Protein AF-A1ZV89-F1 (afdb_monomer_lite)

Secondary structure (DSSP, 8-state):
--HHHHHHHHHHHHHHHHHHHHHGGGG--PPPPEEEEEEEE--TT------SSGGG-SSTTTT-EEEE--GGG-HHHHHHHHTS-HHHHTSPP---S--SEEEEEEETTS-EEEEEESSEEEETTEEEEEEHHHHHHHHGGGS-GGG-TT-SPPPHHHHBTT--TTSEEEEE-HHHHHHHH-HHHHHTTS-HHHHHHHHSGGGSEEEEEEETTTTEEEEEE-TT--SGGGTTTT--HHHHHHHHHHHHHH--EEEEEETT--B-SEEEEEEE--

Sequence (274 aa):
MKHIDFTLRHFLALCSILSLLLLAPTLGYAIPKIKKIDIYVINKLNKFSVAPTEDKLTRPGLHTQYTLVNEKHFGPFQKIIEQVPDSIKAKKRFLYGITKLVAQVFYTDGTSVSLGTYITLRYNGHYTNIASQEFINALKPFISPTLNWHSEKLNQEYLHYGSRFDGFIVRFSEKAKQFINTKKLRQQYFSPQEYKQAFEPFNDEMLLGIDWRKRKVVSISFSSQDEPHIQQGEMPLALYKKYKKIILEQLTVKEVLNLYHIQSDIIYKAVFYK

Organism: NCBI:txid313606

Structure (mmCIF, N/CA/C/O backbone):
data_AF-A1ZV89-F1
#
_entry.id   AF-A1ZV89-F1
#
loop_
_atom_site.group_PDB
_atom_site.id
_atom_site.type_symbol
_atom_site.label_atom_id
_atom_site.label_alt_id
_atom_site.label_comp_id
_atom_site.label_asym_id
_atom_site.label_entity_id
_atom_site.label_seq_id
_atom_site.pdbx_PDB_ins_code
_atom_site.Cartn_x
_atom_site.Cartn_y
_atom_site.Cartn_z
_atom_site.occupancy
_atom_site.B_iso_or_equiv
_atom_site.auth_seq_id
_atom_site.auth_comp_id
_atom_site.auth_asym_id
_atom_site.auth_atom_id
_atom_site.pdbx_PDB_model_num
ATOM 1 N N . MET A 1 1 ? 24.286 -10.200 -79.618 1.00 53.47 1 MET A N 1
ATOM 2 C CA . MET A 1 1 ? 23.337 -10.732 -78.608 1.00 53.47 1 MET A CA 1
ATOM 3 C C . MET A 1 1 ? 23.906 -10.938 -77.192 1.00 53.47 1 MET A C 1
ATOM 5 O O . MET A 1 1 ? 23.111 -11.209 -76.311 1.00 53.47 1 MET A O 1
ATOM 9 N N . LYS A 1 2 ? 25.211 -10.761 -76.905 1.00 51.94 2 LYS A N 1
ATOM 10 C CA . LYS A 1 2 ? 25.771 -10.962 -75.542 1.00 51.94 2 LYS A CA 1
ATOM 11 C C . LYS A 1 2 ? 25.755 -9.730 -74.612 1.00 51.94 2 LYS A C 1
ATOM 13 O O . LYS A 1 2 ? 25.971 -9.881 -73.418 1.00 51.94 2 LYS A O 1
ATOM 18 N N . HIS A 1 3 ? 25.490 -8.525 -75.126 1.00 49.66 3 HIS A N 1
ATOM 19 C CA . HIS A 1 3 ? 25.548 -7.293 -74.320 1.00 49.66 3 HIS A CA 1
ATOM 20 C C . HIS A 1 3 ? 24.273 -6.973 -73.526 1.00 49.66 3 HIS A C 1
ATOM 22 O O . HIS A 1 3 ? 24.366 -6.299 -72.508 1.00 49.66 3 HIS A O 1
ATOM 28 N N . ILE A 1 4 ? 23.107 -7.475 -73.947 1.00 52.91 4 ILE A N 1
ATOM 29 C CA . ILE A 1 4 ? 21.818 -7.215 -73.273 1.00 52.91 4 ILE A CA 1
ATOM 30 C C . ILE A 1 4 ? 21.717 -8.005 -71.954 1.00 52.91 4 ILE A C 1
ATOM 32 O O . ILE A 1 4 ? 21.124 -7.546 -70.981 1.00 52.91 4 ILE A O 1
ATOM 36 N N . ASP A 1 5 ? 22.368 -9.167 -71.897 1.00 58.16 5 ASP A N 1
ATOM 37 C CA . ASP A 1 5 ? 22.362 -10.072 -70.743 1.00 58.16 5 ASP A CA 1
ATOM 38 C C . ASP A 1 5 ? 23.122 -9.483 -69.535 1.00 58.16 5 ASP A C 1
ATOM 40 O O . ASP A 1 5 ? 22.760 -9.696 -68.380 1.00 58.16 5 ASP A O 1
ATOM 44 N N . PHE A 1 6 ? 24.161 -8.678 -69.789 1.00 61.50 6 PHE A N 1
ATOM 45 C CA . PHE A 1 6 ? 24.973 -8.071 -68.732 1.00 61.50 6 PHE A CA 1
ATOM 46 C C . PHE A 1 6 ? 24.242 -6.915 -68.039 1.00 61.50 6 PHE A C 1
ATOM 48 O O . PHE A 1 6 ? 24.191 -6.867 -66.809 1.00 61.50 6 PHE A O 1
ATOM 55 N N . THR A 1 7 ? 23.630 -6.011 -68.806 1.00 68.31 7 THR A N 1
ATOM 56 C CA . THR A 1 7 ? 22.884 -4.860 -68.275 1.00 68.31 7 THR A CA 1
ATOM 57 C C . THR A 1 7 ? 21.631 -5.286 -67.522 1.00 68.31 7 THR A C 1
ATOM 59 O O . THR A 1 7 ? 21.352 -4.736 -66.458 1.00 68.31 7 THR A O 1
ATOM 62 N N . LEU A 1 8 ? 20.918 -6.310 -68.002 1.00 71.69 8 LEU A N 1
ATOM 63 C CA . LEU A 1 8 ? 19.728 -6.823 -67.323 1.00 71.69 8 LEU A CA 1
ATOM 64 C C . LEU A 1 8 ? 20.069 -7.466 -65.968 1.00 71.69 8 LEU A C 1
ATOM 66 O O . LEU A 1 8 ? 19.374 -7.229 -64.982 1.00 71.69 8 LEU A O 1
ATOM 70 N N . ARG A 1 9 ? 21.179 -8.213 -65.881 1.00 72.19 9 ARG A N 1
ATOM 71 C CA . ARG A 1 9 ? 21.654 -8.803 -64.616 1.00 72.19 9 ARG A CA 1
ATOM 72 C C . ARG A 1 9 ? 22.072 -7.746 -63.597 1.00 72.19 9 ARG A C 1
ATOM 74 O O . ARG A 1 9 ? 21.746 -7.885 -62.422 1.00 72.19 9 ARG A O 1
ATOM 81 N N . HIS A 1 10 ? 22.739 -6.679 -64.039 1.00 70.25 10 HIS A N 1
ATOM 82 C CA . HIS A 1 10 ? 23.119 -5.570 -63.156 1.00 70.25 10 HIS A CA 1
ATOM 83 C C . HIS A 1 10 ? 21.899 -4.794 -62.672 1.00 70.25 10 HIS A C 1
ATOM 85 O O . HIS A 1 10 ? 21.820 -4.466 -61.493 1.00 70.25 10 HIS A O 1
ATOM 91 N N . PHE A 1 11 ? 20.922 -4.564 -63.549 1.00 76.12 11 PHE A N 1
ATOM 92 C CA . PHE A 1 11 ? 19.675 -3.902 -63.187 1.00 76.12 11 PHE A CA 1
ATOM 93 C C . PHE A 1 11 ? 18.877 -4.716 -62.158 1.00 76.12 11 PHE A C 1
ATOM 95 O O . PHE A 1 11 ? 18.474 -4.181 -61.130 1.00 76.12 11 PHE A O 1
ATOM 102 N N . LEU A 1 12 ? 18.735 -6.030 -62.365 1.00 75.44 12 LEU A N 1
ATOM 103 C CA . LEU A 1 12 ? 18.055 -6.919 -61.417 1.00 75.44 12 LEU A CA 1
ATOM 104 C C . LEU A 1 12 ? 18.794 -7.028 -60.076 1.00 75.44 12 LEU A C 1
ATOM 106 O O . LEU A 1 12 ? 18.149 -7.024 -59.026 1.00 75.44 12 LEU A O 1
ATOM 110 N N . ALA A 1 13 ? 20.129 -7.073 -60.083 1.00 73.19 13 ALA A N 1
ATOM 111 C CA . ALA A 1 13 ? 20.930 -7.047 -58.859 1.00 73.19 13 ALA A CA 1
ATOM 112 C C . ALA A 1 13 ? 20.748 -5.724 -58.095 1.00 73.19 13 ALA A C 1
ATOM 114 O O . ALA A 1 13 ? 20.544 -5.743 -56.881 1.00 73.19 13 ALA A O 1
ATOM 115 N N . LEU A 1 14 ? 20.734 -4.587 -58.801 1.00 75.06 14 LEU A N 1
ATOM 116 C CA . LEU A 1 14 ? 20.499 -3.274 -58.198 1.00 75.06 14 LEU A CA 1
ATOM 117 C C . LEU A 1 14 ? 19.092 -3.184 -57.598 1.00 75.06 14 LEU A C 1
ATOM 119 O O . LEU A 1 14 ? 18.947 -2.762 -56.456 1.00 75.06 14 LEU A O 1
ATOM 123 N N . CYS A 1 15 ? 18.066 -3.647 -58.320 1.00 75.44 15 CYS A N 1
ATOM 124 C CA . CYS A 1 15 ? 16.692 -3.712 -57.820 1.00 75.44 15 CYS A CA 1
ATOM 125 C C . CYS A 1 15 ? 16.565 -4.631 -56.599 1.00 75.44 15 CYS A C 1
ATOM 127 O O . CYS A 1 15 ? 15.834 -4.301 -55.670 1.00 75.44 15 CYS A O 1
ATOM 129 N N . SER A 1 16 ? 17.298 -5.745 -56.557 1.00 69.69 16 SER A N 1
ATOM 130 C CA . SER A 1 16 ? 17.302 -6.676 -55.419 1.00 69.69 16 SER A CA 1
ATOM 131 C C . SER A 1 16 ? 17.943 -6.048 -54.178 1.00 69.69 16 SER A C 1
ATOM 133 O O . SER A 1 16 ? 17.392 -6.143 -53.084 1.00 69.69 16 SER A O 1
ATOM 135 N N . ILE A 1 17 ? 19.065 -5.342 -54.354 1.00 75.75 17 ILE A N 1
ATOM 136 C CA . ILE A 1 17 ? 19.748 -4.603 -53.283 1.00 75.75 17 ILE A CA 1
ATOM 137 C C . ILE A 1 17 ? 18.867 -3.452 -52.783 1.00 75.75 17 ILE A C 1
ATOM 139 O O . ILE A 1 17 ? 18.724 -3.277 -51.574 1.00 75.75 17 ILE A O 1
ATOM 143 N N . LEU A 1 18 ? 18.215 -2.714 -53.689 1.00 70.00 18 LEU A N 1
ATOM 144 C CA . LEU A 1 18 ? 17.284 -1.642 -53.328 1.00 70.00 18 LEU A CA 1
ATOM 145 C C . LEU A 1 18 ? 16.063 -2.191 -52.577 1.00 70.00 18 LEU A C 1
ATOM 147 O O . LEU A 1 18 ? 15.638 -1.600 -51.593 1.00 70.00 18 LEU A O 1
ATOM 151 N N . SER A 1 19 ? 15.535 -3.345 -52.993 1.00 68.50 19 SER A N 1
ATOM 152 C CA . SER A 1 19 ? 14.409 -4.013 -52.325 1.00 68.50 19 SER A CA 1
ATOM 153 C C . SER A 1 19 ? 14.787 -4.488 -50.920 1.00 68.50 19 SER A C 1
ATOM 155 O O . SER A 1 19 ? 14.010 -4.308 -49.987 1.00 68.50 19 SER A O 1
ATOM 157 N N . LEU A 1 20 ? 15.998 -5.027 -50.735 1.00 62.69 20 LEU A N 1
ATOM 158 C CA . LEU A 1 20 ? 16.529 -5.383 -49.414 1.00 62.69 20 LEU A CA 1
ATOM 159 C C . LEU A 1 20 ? 16.741 -4.151 -48.521 1.00 62.69 20 LEU A C 1
ATOM 161 O O . LEU A 1 20 ? 16.395 -4.188 -47.342 1.00 62.69 20 LEU A O 1
ATOM 165 N N . LEU A 1 21 ? 17.261 -3.052 -49.075 1.00 60.56 21 LEU A N 1
ATOM 166 C CA . LEU A 1 21 ? 17.440 -1.783 -48.360 1.00 60.56 21 LEU A CA 1
ATOM 167 C C . LEU A 1 21 ? 16.107 -1.109 -48.008 1.00 60.56 21 LEU A C 1
ATOM 169 O O . LEU A 1 21 ? 16.023 -0.453 -46.975 1.00 60.56 21 LEU A O 1
ATOM 173 N N . LEU A 1 22 ? 15.064 -1.295 -48.821 1.00 62.03 22 LEU A N 1
ATOM 174 C CA . LEU A 1 22 ? 13.707 -0.797 -48.564 1.00 62.03 22 LEU A CA 1
ATOM 175 C C . LEU A 1 22 ? 12.916 -1.694 -47.594 1.00 62.03 22 LEU A C 1
ATOM 177 O O . LEU A 1 22 ? 12.030 -1.199 -46.900 1.00 62.03 22 LEU A O 1
ATOM 181 N N . LEU A 1 23 ? 13.262 -2.981 -47.481 1.00 54.06 23 LEU A N 1
ATOM 182 C CA . LEU A 1 23 ? 12.730 -3.897 -46.461 1.00 54.06 23 LEU A CA 1
ATOM 183 C C . LEU A 1 23 ? 13.436 -3.747 -45.101 1.00 54.06 23 LEU A C 1
ATOM 185 O O . LEU A 1 23 ? 12.806 -3.948 -44.062 1.00 54.06 23 LEU A O 1
ATOM 189 N N . ALA A 1 24 ? 14.707 -3.337 -45.080 1.00 52.47 24 ALA A N 1
ATOM 190 C CA . ALA A 1 24 ? 15.476 -3.107 -43.855 1.00 52.47 24 ALA A CA 1
ATOM 191 C C . ALA A 1 24 ? 14.812 -2.147 -42.834 1.00 52.47 24 ALA A C 1
ATOM 193 O O . ALA A 1 24 ? 14.811 -2.486 -41.650 1.00 52.47 24 ALA A O 1
ATOM 194 N N . PRO A 1 25 ? 14.180 -1.013 -43.213 1.00 49.88 25 PRO A N 1
ATOM 195 C CA . PRO A 1 25 ? 13.485 -0.149 -42.254 1.00 49.88 25 PRO A CA 1
ATOM 196 C C . PRO A 1 25 ? 12.168 -0.735 -41.715 1.00 49.88 25 PRO A C 1
ATOM 198 O O . PRO A 1 25 ? 11.673 -0.252 -40.700 1.00 49.88 25 PRO A O 1
ATOM 201 N N . THR A 1 26 ? 11.607 -1.790 -42.327 1.00 46.62 26 THR A N 1
ATOM 202 C CA . THR A 1 26 ? 10.429 -2.499 -41.773 1.00 46.62 26 THR A CA 1
ATOM 203 C C . THR A 1 26 ? 10.793 -3.558 -40.731 1.00 46.62 26 THR A C 1
ATOM 205 O O . THR A 1 26 ? 9.950 -3.936 -39.923 1.00 46.62 26 THR A O 1
ATOM 208 N N . LEU A 1 27 ? 12.071 -3.950 -40.664 1.00 43.06 27 LEU A N 1
ATOM 209 C CA . LEU A 1 27 ? 12.675 -4.638 -39.518 1.00 43.06 27 LEU A CA 1
ATOM 210 C C . LEU A 1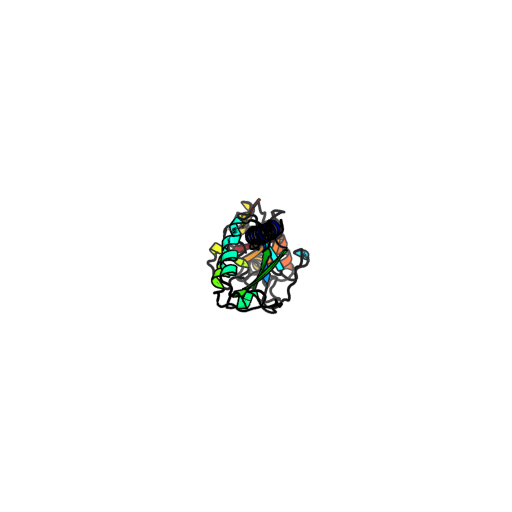 27 ? 13.209 -3.630 -38.490 1.00 43.06 27 LEU A C 1
ATOM 212 O O . LEU A 1 27 ? 14.166 -3.909 -37.765 1.00 43.06 27 LEU A O 1
ATOM 216 N N . GLY A 1 28 ? 12.599 -2.442 -38.416 1.00 41.38 28 GLY A N 1
ATOM 217 C CA . GLY A 1 28 ? 12.748 -1.581 -37.258 1.00 41.38 28 GLY A CA 1
ATOM 218 C C . GLY A 1 28 ? 12.365 -2.403 -36.037 1.00 41.38 28 GLY A C 1
ATOM 219 O O . GLY A 1 28 ? 11.201 -2.766 -35.883 1.00 41.38 28 GLY A O 1
ATOM 220 N N . TYR A 1 29 ? 13.355 -2.749 -35.213 1.00 48.28 29 TYR A N 1
ATOM 221 C CA . TYR A 1 29 ? 13.143 -3.341 -33.901 1.00 48.28 29 TYR A CA 1
ATOM 222 C C . TYR A 1 29 ? 12.181 -2.420 -33.155 1.00 48.28 29 TYR A C 1
ATOM 224 O O . TYR A 1 29 ? 12.580 -1.375 -32.640 1.00 48.28 29 TYR A O 1
ATOM 232 N N . ALA A 1 30 ? 10.891 -2.756 -33.188 1.00 58.25 30 ALA A N 1
ATOM 233 C CA . ALA A 1 30 ? 9.872 -1.973 -32.527 1.00 58.25 30 ALA A CA 1
ATOM 234 C C . ALA A 1 30 ? 10.264 -1.926 -31.055 1.00 58.25 30 ALA A C 1
ATOM 236 O O . ALA A 1 30 ? 10.389 -2.975 -30.422 1.00 58.25 30 ALA A O 1
ATOM 237 N N . ILE A 1 31 ? 10.513 -0.719 -30.538 1.00 68.81 31 ILE A N 1
ATOM 238 C CA . ILE A 1 31 ? 10.876 -0.543 -29.135 1.00 68.81 31 ILE A CA 1
ATOM 239 C C . ILE A 1 31 ? 9.743 -1.173 -28.323 1.00 68.81 31 ILE A C 1
ATOM 241 O O . ILE A 1 31 ? 8.592 -0.726 -28.443 1.00 68.81 31 ILE A O 1
ATOM 245 N N . PRO A 1 32 ? 10.025 -2.240 -27.560 1.00 80.81 32 PRO A N 1
ATOM 246 C CA . PRO A 1 32 ? 8.975 -3.003 -26.926 1.00 80.81 32 PRO A CA 1
ATOM 247 C C . PRO A 1 32 ? 8.266 -2.099 -25.915 1.00 80.81 32 PRO A C 1
ATOM 249 O O . PRO A 1 32 ? 8.883 -1.493 -25.039 1.00 80.81 32 PRO A O 1
ATOM 252 N N . LYS A 1 33 ? 6.946 -1.953 -26.073 1.00 90.44 33 LYS A N 1
ATOM 253 C CA . LYS A 1 33 ? 6.124 -1.107 -25.196 1.00 90.44 33 LYS A CA 1
ATOM 254 C C . LYS A 1 33 ? 5.920 -1.785 -23.848 1.00 90.44 33 LYS A C 1
ATOM 256 O O . LYS A 1 33 ? 5.816 -3.014 -23.792 1.00 90.44 33 LYS A O 1
ATOM 261 N N . ILE A 1 34 ? 5.817 -0.994 -22.779 1.00 93.19 34 ILE A N 1
ATOM 262 C CA . ILE A 1 34 ? 5.447 -1.495 -21.451 1.00 93.19 34 ILE A CA 1
ATOM 263 C C . ILE A 1 34 ? 4.027 -2.072 -21.518 1.00 93.19 34 ILE A C 1
ATOM 265 O O . ILE A 1 34 ? 3.106 -1.412 -21.986 1.00 93.19 34 ILE A O 1
ATOM 269 N N . LYS A 1 35 ? 3.869 -3.305 -21.037 1.00 91.88 35 LYS A N 1
ATOM 270 C CA . LYS A 1 35 ? 2.598 -4.034 -20.941 1.00 91.88 35 LYS A CA 1
ATOM 271 C C . LYS A 1 35 ? 1.988 -3.934 -19.545 1.00 91.88 35 LYS A C 1
ATOM 273 O O . LYS A 1 35 ? 0.779 -3.779 -19.410 1.00 91.88 35 LYS A O 1
ATOM 278 N N . LYS A 1 36 ? 2.810 -4.087 -18.505 1.00 91.12 36 LYS A N 1
ATOM 279 C CA . LYS A 1 36 ? 2.384 -3.991 -17.103 1.00 91.12 36 LYS A CA 1
ATOM 280 C C . LYS A 1 36 ? 3.557 -3.686 -16.180 1.00 91.12 36 LYS A C 1
ATOM 282 O O . LYS A 1 36 ? 4.712 -3.917 -16.542 1.00 91.12 36 LYS A O 1
ATOM 287 N N . ILE A 1 37 ? 3.248 -3.223 -14.975 1.00 89.31 37 ILE A N 1
ATOM 288 C CA . ILE A 1 37 ? 4.232 -2.965 -13.922 1.00 89.31 37 ILE A CA 1
ATOM 289 C C . ILE A 1 37 ? 3.748 -3.626 -12.639 1.00 89.31 37 ILE A C 1
ATOM 291 O O . ILE A 1 37 ? 2.710 -3.237 -12.111 1.00 89.31 37 ILE A O 1
ATOM 295 N N . ASP A 1 38 ? 4.504 -4.598 -12.137 1.00 85.94 38 ASP A N 1
ATOM 296 C CA . ASP A 1 38 ? 4.250 -5.211 -10.835 1.00 85.94 38 ASP A CA 1
ATOM 297 C C . ASP A 1 38 ? 5.119 -4.505 -9.790 1.00 85.94 38 ASP A C 1
ATOM 299 O O . ASP A 1 38 ? 6.337 -4.426 -9.943 1.00 85.94 38 ASP A O 1
ATOM 303 N N . ILE A 1 39 ? 4.514 -3.993 -8.725 1.00 84.69 39 ILE A N 1
ATOM 304 C CA . ILE A 1 39 ? 5.195 -3.264 -7.658 1.00 84.69 39 ILE A CA 1
ATOM 305 C C . ILE A 1 39 ? 5.156 -4.097 -6.382 1.00 84.69 39 ILE A C 1
ATOM 307 O O . ILE A 1 39 ? 4.081 -4.456 -5.905 1.00 84.69 39 ILE A O 1
ATOM 311 N N . TYR A 1 40 ? 6.331 -4.340 -5.811 1.00 76.75 40 TYR A N 1
ATOM 312 C CA . TYR A 1 40 ? 6.545 -5.141 -4.614 1.00 76.75 40 TYR A CA 1
ATOM 313 C C . TYR A 1 40 ? 7.102 -4.264 -3.490 1.00 76.75 40 TYR A C 1
ATOM 315 O O . TYR A 1 40 ? 8.203 -3.714 -3.604 1.00 76.75 40 TYR A O 1
ATOM 323 N N . VAL A 1 41 ? 6.362 -4.167 -2.385 1.00 67.12 41 VAL A N 1
ATOM 324 C CA . VAL A 1 41 ? 6.825 -3.528 -1.142 1.00 67.12 41 VAL A CA 1
ATOM 325 C C . VAL A 1 41 ? 7.488 -4.598 -0.264 1.00 67.12 41 VAL A C 1
ATOM 327 O O . VAL A 1 41 ? 6.863 -5.610 0.058 1.00 67.12 41 VAL A O 1
ATOM 330 N N . ILE A 1 42 ? 8.771 -4.421 0.080 1.00 60.78 42 ILE A N 1
ATOM 331 C CA . ILE A 1 42 ? 9.599 -5.441 0.750 1.00 60.78 42 ILE A CA 1
ATOM 332 C C . ILE A 1 42 ? 10.206 -4.854 2.033 1.00 60.78 42 ILE A C 1
ATOM 334 O O . ILE A 1 42 ? 10.898 -3.838 1.992 1.00 60.78 42 ILE A O 1
ATOM 338 N N . ASN A 1 43 ? 10.013 -5.509 3.185 1.00 51.81 43 ASN A N 1
ATOM 339 C CA . ASN A 1 43 ? 10.735 -5.139 4.408 1.00 51.81 43 ASN A CA 1
ATOM 340 C C . ASN A 1 43 ? 12.156 -5.745 4.414 1.00 51.81 43 ASN A C 1
ATOM 342 O O . ASN A 1 43 ? 12.364 -6.873 3.963 1.00 51.81 43 ASN A O 1
ATOM 346 N N . LYS A 1 44 ? 13.109 -4.975 4.955 1.00 43.28 44 LYS A N 1
ATOM 347 C CA . LYS A 1 44 ? 14.583 -4.988 4.858 1.00 43.28 44 LYS A CA 1
ATOM 348 C C . LYS A 1 44 ? 15.345 -6.322 5.008 1.00 43.28 44 LYS A C 1
ATOM 350 O O . LYS A 1 44 ? 16.566 -6.277 4.902 1.00 43.28 44 LYS A O 1
ATOM 355 N N . LEU A 1 45 ? 14.712 -7.474 5.235 1.00 36.56 45 LEU A N 1
ATOM 356 C CA . LEU A 1 45 ? 15.418 -8.734 5.534 1.00 36.56 45 LEU A CA 1
ATOM 357 C C . LEU A 1 45 ? 14.913 -9.995 4.811 1.00 36.56 45 LEU A C 1
ATOM 359 O O . LEU A 1 45 ? 15.472 -11.065 5.038 1.00 36.56 45 LEU A O 1
ATOM 363 N N . ASN A 1 46 ? 13.924 -9.916 3.915 1.00 34.97 46 ASN A N 1
ATOM 364 C CA . ASN A 1 46 ? 13.368 -11.121 3.286 1.00 34.97 46 ASN A CA 1
ATOM 365 C C . ASN A 1 46 ? 13.720 -11.251 1.798 1.00 34.97 46 ASN A C 1
ATOM 367 O O . ASN A 1 46 ? 13.496 -10.343 0.998 1.00 34.97 46 ASN A O 1
ATOM 371 N N . LYS A 1 47 ? 14.224 -12.438 1.429 1.00 33.53 47 LYS A N 1
ATOM 372 C CA . LYS A 1 47 ? 14.273 -12.923 0.042 1.00 33.53 47 LYS A CA 1
ATOM 373 C C . LYS A 1 47 ? 12.862 -12.857 -0.554 1.00 33.53 47 LYS A C 1
ATOM 375 O O . LYS A 1 47 ? 11.895 -13.123 0.158 1.00 33.53 47 LYS A O 1
ATOM 380 N N . PHE A 1 48 ? 12.766 -12.505 -1.839 1.00 32.28 48 PHE A N 1
ATOM 381 C CA . PHE A 1 48 ? 11.518 -12.450 -2.608 1.00 32.28 48 PHE A CA 1
ATOM 382 C C . PHE A 1 48 ? 10.616 -13.644 -2.276 1.00 32.28 48 PHE A C 1
ATOM 384 O O . PHE A 1 48 ? 10.896 -14.773 -2.669 1.00 32.28 48 PHE A O 1
ATOM 391 N N . SER A 1 49 ? 9.537 -13.383 -1.551 1.00 31.84 49 SER A N 1
ATOM 392 C CA . SER A 1 49 ? 8.402 -14.289 -1.461 1.00 31.84 49 SER A CA 1
ATOM 393 C C . SER A 1 49 ? 7.233 -13.567 -2.122 1.00 31.84 49 SER A C 1
ATOM 395 O O . SER A 1 49 ? 7.091 -12.351 -2.024 1.00 31.84 49 SER A O 1
ATOM 397 N N . VAL A 1 50 ? 6.472 -14.294 -2.922 1.00 37.72 50 VAL A N 1
ATOM 398 C CA . VAL A 1 50 ? 5.253 -13.813 -3.566 1.00 37.72 50 VAL A CA 1
ATOM 399 C C . VAL A 1 50 ? 4.190 -14.745 -3.026 1.00 37.72 50 VAL A C 1
ATOM 401 O O . VAL A 1 50 ? 3.886 -15.767 -3.632 1.00 37.72 50 VAL A O 1
ATOM 404 N N . ALA A 1 51 ? 3.740 -14.495 -1.798 1.00 35.19 51 ALA A N 1
ATOM 405 C CA . ALA A 1 51 ? 2.631 -15.258 -1.254 1.00 35.19 51 ALA A CA 1
ATOM 406 C C . ALA A 1 51 ? 1.342 -14.718 -1.902 1.00 35.19 51 ALA A C 1
ATOM 408 O O . ALA A 1 51 ? 1.051 -13.533 -1.751 1.00 35.19 51 ALA A O 1
ATOM 409 N N . PRO A 1 52 ? 0.581 -15.548 -2.637 1.00 36.12 52 PRO A N 1
ATOM 410 C CA . PRO A 1 52 ? -0.574 -15.097 -3.414 1.00 36.12 52 PRO A CA 1
ATOM 411 C C . PRO A 1 52 ? -1.817 -14.768 -2.569 1.00 36.12 52 PRO A C 1
ATOM 413 O O . PRO A 1 52 ? -2.810 -14.316 -3.127 1.00 36.12 52 PRO A O 1
ATOM 416 N N . THR A 1 53 ? -1.806 -14.998 -1.249 1.00 35.31 53 THR A N 1
ATOM 417 C CA . THR A 1 53 ? -2.947 -14.725 -0.357 1.00 35.31 53 THR A CA 1
ATOM 418 C C . THR A 1 53 ? -2.504 -14.292 1.051 1.00 35.31 53 THR A C 1
ATOM 420 O O . THR A 1 53 ? -1.518 -14.796 1.592 1.00 35.31 53 THR A O 1
ATOM 423 N N . GLU A 1 54 ? -3.236 -13.337 1.649 1.00 39.72 54 GLU A N 1
ATOM 424 C CA . GLU A 1 54 ? -2.888 -12.665 2.921 1.00 39.72 54 GLU A CA 1
ATOM 425 C C . GLU A 1 54 ? -2.906 -13.604 4.146 1.00 39.72 54 GLU A C 1
ATOM 427 O O . GLU A 1 54 ? -2.172 -13.394 5.107 1.00 39.72 54 GLU A O 1
ATOM 432 N N . ASP A 1 55 ? -3.690 -14.683 4.096 1.00 38.22 55 ASP A N 1
ATOM 433 C CA . ASP A 1 55 ? -3.786 -15.722 5.134 1.00 38.22 55 ASP A CA 1
ATOM 434 C C . ASP A 1 55 ? -2.500 -16.549 5.305 1.00 38.22 55 ASP A C 1
ATOM 436 O O . ASP A 1 55 ? -2.330 -17.240 6.310 1.00 38.22 55 ASP A O 1
ATOM 440 N N . LYS A 1 56 ? -1.581 -16.454 4.339 1.00 34.81 56 LYS A N 1
ATOM 441 C CA . LYS A 1 56 ? -0.272 -17.117 4.345 1.00 34.81 56 LYS A CA 1
ATOM 442 C C . LYS A 1 56 ? 0.883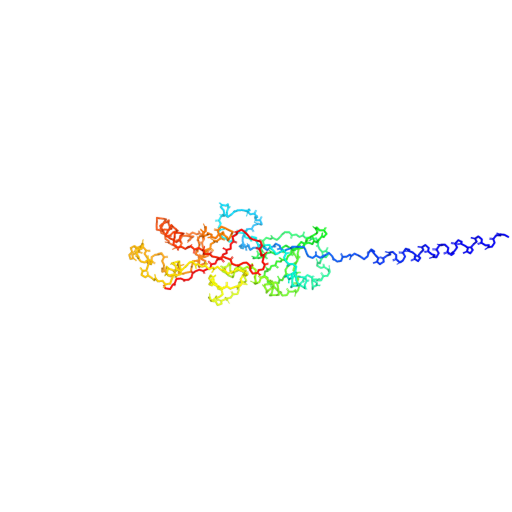 -16.156 4.627 1.00 34.81 56 LYS A C 1
ATOM 444 O O . LYS A 1 56 ? 2.044 -16.565 4.565 1.00 34.81 56 LYS A O 1
ATOM 449 N N . LEU A 1 57 ? 0.596 -14.887 4.925 1.00 42.94 57 LEU A N 1
ATOM 450 C CA . LEU A 1 57 ? 1.622 -13.904 5.257 1.00 42.94 57 LEU A CA 1
ATOM 451 C C . LEU A 1 57 ? 2.030 -14.007 6.725 1.00 42.94 57 LEU A C 1
ATOM 453 O O . LEU A 1 57 ? 1.200 -14.006 7.628 1.00 42.94 57 LEU A O 1
ATOM 457 N N . THR A 1 58 ? 3.341 -14.018 6.971 1.00 43.62 58 THR A N 1
ATOM 458 C CA . THR A 1 58 ? 3.903 -13.947 8.326 1.00 43.62 58 THR A CA 1
ATOM 459 C C . THR A 1 58 ? 3.734 -12.565 8.968 1.00 43.62 58 THR A C 1
ATOM 461 O O . THR A 1 58 ? 3.798 -12.483 10.192 1.00 43.62 58 THR A O 1
ATOM 464 N N . ARG A 1 59 ? 3.510 -11.492 8.181 1.00 45.25 59 ARG A N 1
ATOM 465 C CA . ARG A 1 59 ? 3.095 -10.145 8.640 1.00 45.25 59 ARG A CA 1
ATOM 466 C C . ARG A 1 59 ? 2.302 -9.384 7.558 1.00 45.25 59 ARG A C 1
ATOM 468 O O . ARG A 1 59 ? 2.628 -9.541 6.380 1.00 45.25 59 ARG A O 1
ATOM 475 N N . PRO A 1 60 ? 1.345 -8.511 7.930 1.00 45.84 60 PRO A N 1
ATOM 476 C CA . PRO A 1 60 ? 0.686 -7.583 7.001 1.00 45.84 60 PRO A CA 1
ATOM 477 C C . PRO A 1 60 ? 1.691 -6.682 6.262 1.00 45.84 60 PRO A C 1
ATOM 479 O O . PRO A 1 60 ? 2.710 -6.292 6.830 1.00 45.84 60 PRO A O 1
ATOM 482 N N . GLY A 1 61 ? 1.433 -6.364 4.990 1.00 46.19 61 GLY A N 1
ATOM 483 C CA . GLY A 1 61 ? 2.296 -5.504 4.164 1.00 46.19 61 GLY A CA 1
ATOM 484 C C . GLY A 1 61 ? 3.573 -6.166 3.618 1.00 46.19 61 GLY A C 1
ATOM 485 O O . GLY A 1 61 ? 4.218 -5.600 2.736 1.00 46.19 61 GLY A O 1
ATOM 486 N N . LEU A 1 62 ? 3.937 -7.374 4.073 1.00 50.34 62 LEU A N 1
ATOM 487 C CA . LEU A 1 62 ? 4.953 -8.193 3.406 1.00 50.34 62 LEU A CA 1
ATOM 488 C C . LEU A 1 62 ? 4.352 -8.795 2.129 1.00 50.34 62 LEU A C 1
ATOM 490 O O . LEU A 1 62 ? 3.283 -9.389 2.178 1.00 50.34 62 LEU A O 1
ATOM 494 N N . HIS A 1 63 ? 5.044 -8.675 0.993 1.00 54.50 63 HIS A N 1
ATOM 495 C CA . HIS A 1 63 ? 4.661 -9.327 -0.274 1.00 54.50 63 HIS A CA 1
ATOM 496 C C . HIS A 1 63 ? 3.361 -8.810 -0.910 1.00 54.50 63 HIS A C 1
ATOM 498 O O . HIS A 1 63 ? 2.743 -9.505 -1.711 1.00 54.50 63 HIS A O 1
ATOM 504 N N . THR A 1 64 ? 2.957 -7.575 -0.597 1.00 62.66 64 THR A N 1
ATOM 505 C CA . THR A 1 64 ? 1.846 -6.931 -1.308 1.00 62.66 64 THR A CA 1
ATOM 506 C C . THR A 1 64 ? 2.284 -6.553 -2.716 1.00 62.66 64 THR A C 1
ATOM 508 O O . THR A 1 64 ? 3.269 -5.829 -2.891 1.00 62.66 64 THR A O 1
ATOM 511 N N . GLN A 1 65 ? 1.538 -7.043 -3.705 1.00 75.88 65 GLN A N 1
ATOM 512 C CA . GLN A 1 65 ? 1.743 -6.729 -5.109 1.00 75.88 65 GLN A CA 1
ATOM 513 C C . GLN A 1 65 ? 0.669 -5.752 -5.589 1.00 75.88 65 GLN A C 1
ATOM 515 O O . GLN A 1 65 ? -0.523 -6.050 -5.536 1.00 75.88 65 GLN A O 1
ATOM 520 N N . TYR A 1 66 ? 1.109 -4.616 -6.122 1.00 82.50 66 TYR A N 1
AT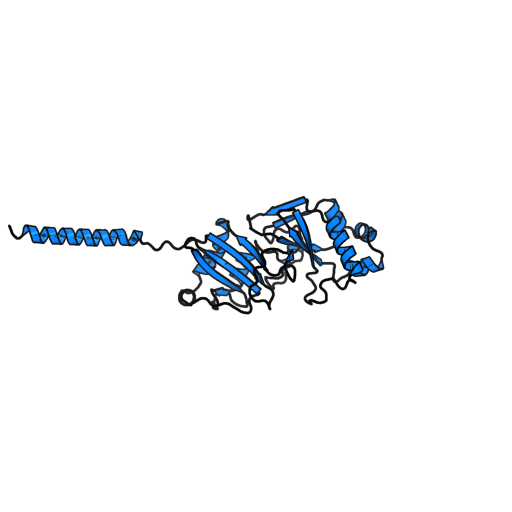OM 521 C CA . TYR A 1 66 ? 0.255 -3.684 -6.855 1.00 82.50 66 TYR A CA 1
ATOM 522 C C . TYR A 1 66 ? 0.608 -3.782 -8.332 1.00 82.50 66 TYR A C 1
ATOM 524 O O . TYR A 1 66 ? 1.757 -3.554 -8.703 1.00 82.50 66 TYR A O 1
ATOM 532 N N . THR A 1 67 ? -0.357 -4.133 -9.180 1.00 86.88 67 THR A N 1
ATOM 533 C CA . THR A 1 67 ? -0.115 -4.261 -10.621 1.00 86.88 67 THR A CA 1
ATOM 534 C C . THR A 1 67 ? -0.797 -3.137 -11.386 1.00 86.88 67 THR A C 1
ATOM 536 O O . THR A 1 67 ? -2.018 -2.965 -11.327 1.00 86.88 67 THR A O 1
ATOM 539 N N . LEU A 1 68 ? 0.008 -2.377 -12.125 1.00 90.50 68 LEU A N 1
ATOM 540 C CA . LEU A 1 68 ? -0.444 -1.351 -13.054 1.00 90.50 68 LEU A CA 1
ATOM 541 C C . LEU A 1 68 ? -0.592 -1.969 -14.442 1.00 90.50 68 LEU A C 1
ATOM 543 O O . LEU A 1 68 ? 0.372 -2.489 -15.004 1.00 90.50 68 LEU A O 1
ATOM 547 N N . VAL A 1 69 ? -1.796 -1.873 -14.999 1.00 88.62 69 VAL A N 1
ATOM 548 C CA . VAL A 1 69 ? -2.128 -2.376 -16.345 1.00 88.62 69 VAL A CA 1
ATOM 549 C C . VAL A 1 69 ? -2.618 -1.276 -17.288 1.00 88.62 69 VAL A C 1
ATOM 551 O O . VAL A 1 69 ? -2.803 -1.517 -18.474 1.00 88.62 69 VAL A O 1
ATOM 554 N N . ASN A 1 70 ? -2.841 -0.065 -16.774 1.00 87.81 70 ASN A N 1
ATOM 555 C CA . ASN A 1 70 ? -3.333 1.062 -17.555 1.00 87.81 70 ASN A CA 1
ATOM 556 C C . ASN A 1 70 ? -2.162 1.879 -18.117 1.00 87.81 70 ASN A C 1
ATOM 558 O O . ASN A 1 70 ? -1.440 2.545 -17.370 1.00 87.81 70 ASN A O 1
ATOM 562 N N . GLU A 1 71 ? -2.027 1.868 -19.443 1.00 88.69 71 GLU A N 1
ATOM 563 C CA . GLU A 1 71 ? -0.927 2.501 -20.178 1.00 88.69 71 GLU A CA 1
ATOM 564 C C . GLU A 1 71 ? -0.762 3.998 -19.891 1.00 88.69 71 GLU A C 1
ATOM 566 O O . GLU A 1 71 ? 0.356 4.516 -19.927 1.00 88.69 71 GLU A O 1
ATOM 571 N N . LYS A 1 72 ? -1.844 4.693 -19.507 1.00 90.00 72 LYS A N 1
ATOM 572 C CA . LYS A 1 72 ? -1.808 6.120 -19.134 1.00 90.00 72 LYS A CA 1
ATOM 573 C C . LYS A 1 72 ? -0.861 6.417 -17.966 1.00 90.00 72 LYS A C 1
ATOM 575 O O . LYS A 1 72 ? -0.468 7.566 -17.779 1.00 90.00 72 LYS A O 1
ATOM 580 N N . HIS A 1 73 ? -0.488 5.404 -17.185 1.00 90.19 73 HIS A N 1
ATOM 581 C CA . HIS A 1 73 ? 0.377 5.538 -16.014 1.00 90.19 73 HIS A CA 1
ATOM 582 C C . HIS A 1 73 ? 1.812 5.042 -16.241 1.00 90.19 73 HIS A C 1
ATOM 584 O O . HIS A 1 73 ? 2.635 5.135 -15.334 1.00 90.19 73 HIS A O 1
ATOM 590 N N . PHE A 1 74 ? 2.150 4.548 -17.438 1.00 93.69 74 PHE A N 1
ATOM 591 C CA . PHE A 1 74 ? 3.486 4.004 -17.716 1.00 93.69 74 PHE A CA 1
ATOM 592 C C . PHE A 1 74 ? 4.529 5.079 -18.042 1.00 93.69 74 PHE A C 1
ATOM 594 O O . PHE A 1 74 ? 5.722 4.837 -17.870 1.00 93.69 74 PHE A O 1
ATOM 601 N N . GLY A 1 75 ? 4.100 6.276 -18.456 1.00 93.44 75 GLY A N 1
ATOM 602 C CA . GLY A 1 75 ? 4.982 7.365 -18.893 1.00 93.44 75 GLY A CA 1
ATOM 603 C C . GLY A 1 75 ? 6.136 7.700 -17.932 1.00 93.44 75 GLY A C 1
ATOM 604 O O . GLY A 1 75 ? 7.277 7.767 -18.386 1.00 93.44 75 GLY A O 1
ATOM 605 N N . PRO A 1 76 ? 5.902 7.872 -16.616 1.00 93.56 76 PRO A N 1
ATOM 606 C CA . PRO A 1 76 ? 6.983 8.119 -15.659 1.00 93.56 76 PRO A CA 1
ATOM 607 C C . PRO A 1 76 ? 8.030 6.996 -15.617 1.00 93.56 76 PRO A C 1
ATOM 609 O O . PRO A 1 76 ? 9.226 7.271 -15.616 1.00 93.56 76 PRO A O 1
ATOM 612 N N . PHE A 1 77 ? 7.600 5.732 -15.645 1.00 93.75 77 PHE A N 1
ATOM 613 C CA . PHE A 1 77 ? 8.508 4.580 -15.631 1.00 93.75 77 PHE A CA 1
ATOM 614 C C . PHE A 1 77 ? 9.290 4.458 -16.937 1.00 93.75 77 PHE A C 1
ATOM 616 O O . PHE A 1 77 ? 10.490 4.194 -16.906 1.00 93.75 77 PHE A O 1
ATOM 623 N N . GLN A 1 78 ? 8.629 4.705 -18.069 1.00 94.00 78 GLN A N 1
ATOM 624 C CA . GLN A 1 78 ? 9.261 4.739 -19.38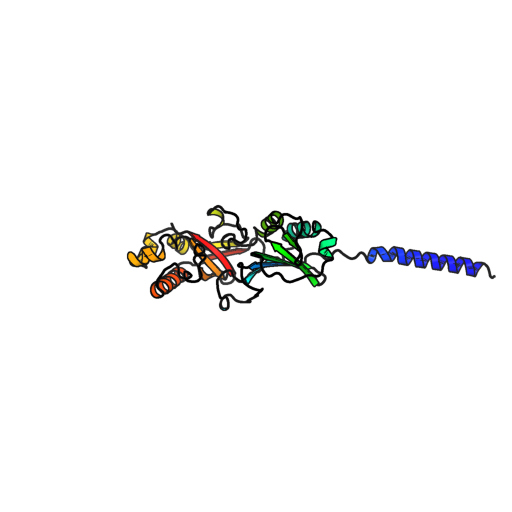4 1.00 94.00 78 GLN A CA 1
ATOM 625 C C . GLN A 1 78 ? 10.396 5.775 -19.421 1.00 94.00 78 GLN A C 1
ATOM 627 O O . GLN A 1 78 ? 11.521 5.426 -19.767 1.00 94.00 78 GLN A O 1
ATOM 632 N N . LYS A 1 79 ? 10.140 7.005 -18.951 1.00 94.06 79 LYS A N 1
ATOM 633 C CA . LYS A 1 79 ? 11.157 8.069 -18.862 1.00 94.06 79 LYS A CA 1
ATOM 634 C C . LYS A 1 79 ? 12.345 7.677 -17.987 1.00 94.06 79 LYS A C 1
ATOM 636 O O . LYS A 1 79 ? 13.485 7.955 -18.340 1.00 94.06 79 LYS A O 1
ATOM 641 N N . ILE A 1 80 ? 12.096 7.030 -16.848 1.00 94.31 80 ILE A N 1
ATOM 642 C CA . ILE A 1 80 ? 13.169 6.550 -15.965 1.00 94.31 80 ILE A CA 1
ATOM 643 C C . ILE A 1 80 ? 14.022 5.495 -16.680 1.00 94.31 80 ILE A C 1
ATOM 645 O O . ILE A 1 80 ? 15.245 5.538 -16.604 1.00 94.31 80 ILE A O 1
ATOM 649 N N . ILE A 1 81 ? 13.393 4.552 -17.388 1.00 93.50 81 ILE A N 1
ATOM 650 C CA . ILE A 1 81 ? 14.097 3.493 -18.124 1.00 93.50 81 ILE A CA 1
ATOM 651 C C . ILE A 1 81 ? 14.931 4.068 -19.277 1.00 93.50 81 ILE A C 1
ATOM 653 O O . ILE A 1 81 ? 16.047 3.602 -19.512 1.00 93.50 81 ILE A O 1
ATOM 657 N N . GLU A 1 82 ? 14.419 5.077 -19.981 1.00 93.50 82 GLU A N 1
ATOM 658 C CA . GLU A 1 82 ? 15.124 5.759 -21.074 1.00 93.50 82 GLU A CA 1
ATOM 659 C C . GLU A 1 82 ? 16.408 6.443 -20.597 1.00 93.50 82 GLU A C 1
ATOM 661 O O . GLU A 1 82 ? 17.420 6.383 -21.292 1.00 93.50 82 GLU A O 1
ATOM 666 N N . GLN A 1 83 ? 16.404 6.996 -19.380 1.00 94.19 83 GLN A N 1
ATOM 667 C CA . GLN A 1 83 ? 17.579 7.614 -18.759 1.00 94.19 83 GLN A CA 1
ATOM 668 C C . GLN A 1 83 ? 18.663 6.608 -18.339 1.00 94.19 83 GLN A C 1
ATOM 670 O O . GLN A 1 83 ? 19.794 7.007 -18.050 1.00 94.19 83 GLN A O 1
ATOM 675 N N . VAL A 1 84 ? 18.353 5.308 -18.258 1.00 94.00 84 VAL A N 1
ATOM 676 C CA . VAL A 1 84 ? 19.346 4.304 -17.852 1.00 94.00 84 VAL A CA 1
ATOM 677 C C . VAL A 1 84 ? 20.422 4.200 -18.941 1.00 94.00 84 VAL A C 1
ATOM 679 O O . VAL A 1 84 ? 20.080 3.940 -20.095 1.00 94.00 84 VAL A O 1
ATOM 682 N N . PRO A 1 85 ? 21.720 4.337 -18.608 1.00 93.88 85 PRO A N 1
ATOM 683 C CA . PRO A 1 85 ? 22.787 4.197 -19.593 1.00 93.88 85 PRO A CA 1
ATOM 684 C C . PRO A 1 85 ? 22.798 2.804 -20.225 1.00 93.88 85 PRO A C 1
ATOM 686 O O . PRO A 1 85 ? 22.625 1.798 -19.530 1.00 93.88 85 PRO A O 1
ATOM 689 N N . ASP A 1 86 ? 23.086 2.719 -21.521 1.00 94.00 86 ASP A N 1
ATOM 690 C CA . ASP A 1 86 ? 23.095 1.435 -22.234 1.00 94.00 86 ASP A CA 1
ATOM 691 C C . ASP A 1 86 ? 24.163 0.472 -21.695 1.00 94.00 86 ASP A C 1
ATOM 693 O O . ASP A 1 86 ? 23.946 -0.739 -21.644 1.00 94.00 86 ASP A O 1
ATOM 697 N N . SER A 1 87 ? 25.263 1.009 -21.153 1.00 94.50 87 SER A N 1
ATOM 698 C CA . SER A 1 87 ? 26.285 0.236 -20.435 1.00 94.50 87 SER A CA 1
ATOM 699 C C . SER A 1 87 ? 25.751 -0.483 -19.190 1.00 94.50 87 SER A C 1
ATOM 701 O O . SER A 1 87 ? 26.328 -1.485 -18.768 1.00 94.50 87 SER A O 1
ATOM 703 N N . ILE A 1 88 ? 24.657 0.003 -18.593 1.00 93.31 88 ILE A N 1
ATOM 704 C CA . ILE A 1 88 ? 23.945 -0.666 -17.501 1.00 93.31 88 ILE A CA 1
ATOM 705 C C . ILE A 1 88 ? 22.870 -1.605 -18.051 1.00 93.31 88 ILE A C 1
ATOM 707 O O . ILE A 1 88 ? 22.758 -2.728 -17.557 1.00 93.31 88 ILE A O 1
ATOM 711 N N . LYS A 1 89 ? 22.124 -1.199 -19.092 1.00 92.00 89 LYS A N 1
ATOM 712 C CA . LYS A 1 89 ? 21.096 -2.048 -19.727 1.00 92.00 89 LYS A CA 1
ATOM 713 C C . LYS A 1 89 ? 21.670 -3.357 -20.277 1.00 92.00 89 LYS A C 1
ATOM 715 O O . LYS A 1 89 ? 21.020 -4.392 -20.168 1.00 92.00 89 LYS A O 1
ATOM 720 N N . ALA A 1 90 ? 22.895 -3.321 -20.803 1.00 90.19 90 ALA A N 1
ATOM 721 C CA . ALA A 1 90 ? 23.592 -4.487 -21.346 1.00 90.19 90 ALA A CA 1
ATOM 722 C C . ALA A 1 90 ? 24.053 -5.499 -20.277 1.00 90.19 90 ALA A C 1
ATOM 724 O O . ALA A 1 90 ? 24.418 -6.628 -20.609 1.00 90.19 90 ALA A O 1
ATOM 725 N N . LYS A 1 91 ? 24.064 -5.131 -18.987 1.00 87.81 91 LYS A N 1
ATOM 726 C CA . LYS A 1 91 ? 24.524 -6.033 -17.923 1.00 87.81 91 LYS A CA 1
ATOM 727 C C . LYS A 1 91 ? 23.478 -7.103 -17.621 1.00 87.81 91 LYS A C 1
ATOM 729 O O . LYS A 1 91 ? 22.292 -6.818 -17.457 1.00 87.81 91 LYS A O 1
ATOM 734 N N . LYS A 1 92 ? 23.938 -8.346 -17.443 1.00 85.75 92 LYS A N 1
ATOM 735 C CA . LYS A 1 92 ? 23.083 -9.461 -17.014 1.00 85.75 92 LYS A CA 1
ATOM 736 C C . LYS A 1 92 ? 22.427 -9.140 -15.667 1.00 85.75 92 LYS A C 1
ATOM 738 O O . LYS A 1 92 ? 23.088 -8.665 -14.737 1.00 85.75 92 LYS A O 1
ATOM 743 N N . ARG A 1 93 ? 21.124 -9.424 -15.563 1.00 79.31 93 ARG A N 1
ATOM 744 C CA . ARG A 1 93 ? 20.363 -9.272 -14.319 1.00 79.31 93 ARG A CA 1
ATOM 745 C C . ARG A 1 93 ? 20.956 -10.145 -13.213 1.00 79.31 93 ARG A C 1
ATOM 747 O O . ARG A 1 93 ? 21.279 -11.307 -13.458 1.00 79.31 93 ARG A O 1
ATOM 754 N N . PHE A 1 94 ? 20.987 -9.626 -11.989 1.00 74.00 94 PHE A N 1
ATOM 755 C CA . PHE A 1 94 ? 21.189 -10.441 -10.791 1.00 74.00 94 PHE A CA 1
ATOM 756 C C . PHE A 1 94 ? 20.201 -10.073 -9.676 1.00 74.00 94 PHE A C 1
ATOM 758 O O . PHE A 1 94 ? 19.643 -8.975 -9.650 1.00 74.00 94 PHE A O 1
ATOM 765 N N . LEU A 1 95 ? 19.941 -11.031 -8.784 1.00 56.25 95 LEU A N 1
ATOM 766 C CA . LEU A 1 95 ? 18.970 -10.905 -7.695 1.00 56.25 95 LEU A CA 1
ATOM 767 C C . LEU A 1 95 ? 19.615 -10.238 -6.475 1.00 56.25 95 LEU A C 1
ATOM 769 O O . LEU A 1 95 ? 20.669 -10.663 -6.006 1.00 56.25 95 LEU A O 1
ATOM 773 N N . TYR A 1 96 ? 18.971 -9.191 -5.961 1.00 57.91 96 TYR A N 1
ATOM 774 C CA . TYR A 1 96 ? 19.438 -8.444 -4.794 1.00 57.91 96 TYR A CA 1
ATOM 775 C C . TYR A 1 96 ? 18.995 -9.047 -3.460 1.00 57.91 96 TYR A C 1
ATOM 777 O O . TYR A 1 96 ? 17.932 -9.654 -3.361 1.00 57.91 96 TYR A O 1
ATOM 785 N N . GLY A 1 97 ? 19.797 -8.775 -2.421 1.00 50.16 97 GLY A N 1
ATOM 786 C CA . GLY A 1 97 ? 19.516 -9.133 -1.028 1.00 50.16 97 GLY A CA 1
ATOM 787 C C . GLY A 1 97 ? 18.931 -8.024 -0.143 1.00 50.16 97 GLY A C 1
ATOM 788 O O . GLY A 1 97 ? 18.495 -8.336 0.954 1.00 50.16 97 GLY A O 1
ATOM 789 N N . ILE A 1 98 ? 18.905 -6.746 -0.556 1.00 53.28 98 ILE A N 1
ATOM 790 C CA . ILE A 1 98 ? 18.373 -5.651 0.286 1.00 53.28 98 ILE A CA 1
ATOM 791 C C . ILE A 1 98 ? 17.810 -4.540 -0.611 1.00 53.28 98 ILE A C 1
ATOM 793 O O . ILE A 1 98 ? 18.561 -3.793 -1.242 1.00 53.28 98 ILE A O 1
ATOM 797 N N . THR A 1 99 ? 16.488 -4.434 -0.731 1.00 58.50 99 THR A N 1
ATOM 798 C CA . THR A 1 99 ? 15.800 -3.322 -1.414 1.00 58.50 99 THR A CA 1
ATOM 799 C C . THR A 1 99 ? 14.442 -3.127 -0.743 1.00 58.50 99 THR A C 1
ATOM 801 O O . THR A 1 99 ? 13.757 -4.110 -0.488 1.00 58.50 99 THR A O 1
ATOM 804 N N . LYS A 1 100 ? 14.069 -1.878 -0.423 1.00 62.56 100 LYS A N 1
ATOM 805 C CA . LYS A 1 100 ? 12.791 -1.565 0.254 1.00 62.56 100 LYS A CA 1
ATOM 806 C C . LYS A 1 100 ? 11.582 -1.702 -0.678 1.00 62.56 100 LYS A C 1
ATOM 808 O O . LYS A 1 100 ? 10.465 -1.963 -0.244 1.00 62.56 100 LYS A O 1
ATOM 813 N N . LEU A 1 101 ? 11.814 -1.503 -1.972 1.00 74.38 101 LEU A N 1
ATOM 814 C CA . LEU A 1 101 ? 10.785 -1.555 -2.994 1.00 74.38 101 LEU A CA 1
ATOM 815 C C . LEU A 1 101 ? 11.391 -1.966 -4.328 1.00 74.38 101 LEU A C 1
ATOM 817 O O . LEU A 1 101 ? 12.439 -1.446 -4.722 1.00 74.38 101 LEU A O 1
ATOM 821 N N . VAL A 1 102 ? 10.710 -2.875 -5.020 1.00 81.31 102 VAL A N 1
ATOM 822 C CA . VAL A 1 102 ? 11.071 -3.321 -6.366 1.00 81.31 102 VAL A CA 1
ATOM 823 C C . VAL A 1 102 ? 9.860 -3.182 -7.280 1.00 81.31 102 VAL A C 1
ATOM 825 O O . VAL A 1 102 ? 8.778 -3.636 -6.931 1.00 81.31 102 VAL A O 1
ATOM 828 N N . ALA A 1 103 ? 10.037 -2.591 -8.458 1.00 87.00 103 ALA A N 1
ATOM 829 C CA . ALA A 1 103 ? 9.060 -2.635 -9.537 1.00 87.00 103 ALA A CA 1
ATOM 830 C C . ALA A 1 103 ? 9.602 -3.493 -10.683 1.00 87.00 103 ALA A C 1
ATOM 832 O O . ALA A 1 103 ? 10.711 -3.271 -11.164 1.00 87.00 103 ALA A O 1
ATOM 833 N N . GLN A 1 104 ? 8.822 -4.469 -11.129 1.00 86.56 104 GLN A N 1
ATOM 834 C CA . GLN A 1 104 ? 9.103 -5.277 -12.303 1.00 86.56 104 GLN A CA 1
ATOM 835 C C . GLN A 1 104 ? 8.272 -4.738 -13.468 1.00 86.56 104 GLN A C 1
ATOM 837 O O . GLN A 1 104 ? 7.047 -4.837 -13.471 1.00 86.56 104 GLN A O 1
ATOM 842 N N . VAL A 1 105 ? 8.943 -4.162 -14.459 1.00 89.44 105 VAL A N 1
ATOM 843 C CA . VAL A 1 105 ? 8.324 -3.642 -15.679 1.00 89.44 105 VAL A CA 1
ATOM 844 C C . VAL A 1 105 ? 8.370 -4.741 -16.730 1.00 89.44 105 VAL A C 1
ATOM 846 O O . VAL A 1 105 ? 9.447 -5.246 -17.049 1.00 89.44 105 VAL A O 1
ATOM 849 N N . PHE A 1 106 ? 7.209 -5.138 -17.237 1.00 88.12 106 PHE A N 1
ATOM 850 C CA . PHE A 1 106 ? 7.066 -6.159 -18.271 1.00 88.12 106 PHE A CA 1
ATOM 851 C C . PHE A 1 106 ? 6.721 -5.505 -19.593 1.00 88.12 106 PHE A C 1
ATOM 853 O O . PHE A 1 106 ? 5.872 -4.612 -19.645 1.00 88.12 106 PHE A O 1
ATOM 860 N N . TYR A 1 107 ? 7.325 -6.001 -20.660 1.00 90.62 107 TYR A N 1
ATOM 861 C CA . TYR A 1 107 ? 7.118 -5.499 -22.003 1.00 90.62 107 TYR A CA 1
ATOM 862 C C . TYR A 1 107 ? 6.213 -6.413 -22.831 1.00 90.62 107 TYR A C 1
ATOM 864 O O . TYR A 1 107 ? 5.892 -7.545 -22.463 1.00 90.62 107 TYR A O 1
ATOM 872 N N . THR A 1 108 ? 5.765 -5.879 -23.960 1.00 91.38 108 THR A N 1
ATOM 873 C CA . THR A 1 108 ? 4.906 -6.561 -24.938 1.00 91.38 108 THR A CA 1
ATOM 874 C C . THR A 1 108 ? 5.585 -7.747 -25.623 1.00 91.38 108 THR A C 1
ATOM 876 O O . THR A 1 108 ? 4.896 -8.702 -25.968 1.00 91.38 108 THR A O 1
ATOM 879 N N . ASP A 1 109 ? 6.914 -7.738 -25.734 1.00 87.62 109 ASP A N 1
ATOM 880 C CA . ASP A 1 109 ? 7.731 -8.836 -26.274 1.00 87.62 109 ASP A CA 1
ATOM 881 C C . ASP A 1 109 ? 7.994 -9.972 -25.260 1.00 87.62 109 ASP A C 1
ATOM 883 O O . ASP A 1 109 ? 8.689 -10.939 -25.563 1.00 87.62 109 ASP A O 1
ATOM 887 N N . GLY A 1 110 ? 7.447 -9.863 -24.043 1.00 81.75 110 GLY A N 1
ATOM 888 C CA . GLY A 1 110 ? 7.627 -10.837 -22.965 1.00 81.75 110 GLY A CA 1
ATOM 889 C C . GLY A 1 110 ? 8.890 -10.628 -22.125 1.00 81.75 110 GLY A C 1
ATOM 890 O O . GLY A 1 110 ? 9.053 -11.297 -21.102 1.00 81.75 110 GLY A O 1
ATOM 891 N N . THR A 1 111 ? 9.760 -9.684 -22.490 1.00 86.12 111 THR A N 1
ATOM 892 C CA . THR A 1 111 ? 10.920 -9.323 -21.671 1.00 86.12 111 THR A CA 1
ATOM 893 C C . THR A 1 111 ? 10.503 -8.493 -20.455 1.00 86.12 111 THR A C 1
ATOM 895 O O . THR A 1 111 ? 9.359 -8.045 -20.313 1.00 86.12 111 THR A O 1
ATOM 898 N N . SER A 1 112 ? 11.428 -8.307 -19.511 1.00 87.00 112 SER A N 1
ATOM 899 C CA . SER A 1 112 ? 11.159 -7.503 -18.322 1.00 87.00 112 SER A CA 1
ATOM 900 C C . SER A 1 112 ? 12.420 -6.872 -17.750 1.00 87.00 112 SER A C 1
ATOM 902 O O . SER A 1 112 ? 13.511 -7.434 -17.863 1.00 87.00 112 SER A O 1
ATOM 904 N N . VAL A 1 113 ? 12.266 -5.756 -17.036 1.00 88.19 113 VAL A N 1
ATOM 905 C CA . VAL A 1 113 ? 13.335 -5.061 -16.292 1.00 88.19 113 VAL A CA 1
ATOM 906 C C . VAL A 1 113 ? 12.908 -4.825 -14.846 1.00 88.19 113 VAL A C 1
ATOM 908 O O . VAL A 1 113 ? 11.723 -4.632 -14.583 1.00 88.19 113 VAL A O 1
ATOM 911 N N . SER A 1 114 ? 13.844 -4.878 -13.898 1.00 87.06 114 SER A N 1
ATOM 912 C CA . SER A 1 114 ? 13.561 -4.558 -12.497 1.00 87.06 114 SER A CA 1
ATOM 913 C C . SER A 1 114 ? 14.143 -3.201 -12.126 1.00 87.06 114 SER A C 1
ATOM 915 O O . SER A 1 114 ? 15.290 -2.897 -12.446 1.00 87.06 114 SER A O 1
ATOM 917 N N . LEU A 1 115 ? 13.344 -2.397 -11.436 1.00 88.25 115 LEU A N 1
ATOM 918 C CA . LEU A 1 115 ? 13.719 -1.127 -10.832 1.00 88.25 115 LEU A CA 1
ATOM 919 C C . LEU A 1 115 ? 13.660 -1.287 -9.315 1.00 88.25 115 LEU A C 1
ATOM 921 O O . LEU A 1 115 ? 12.711 -1.868 -8.797 1.00 88.25 115 LEU A O 1
ATOM 925 N N . GLY A 1 116 ? 14.653 -0.791 -8.589 1.00 83.69 116 GLY A N 1
ATOM 926 C CA . GLY A 1 116 ? 14.677 -0.869 -7.130 1.00 83.69 116 GLY A CA 1
ATOM 927 C C . GLY A 1 116 ? 15.308 0.358 -6.493 1.00 83.69 116 GLY A C 1
ATOM 928 O O . GLY A 1 116 ? 16.112 1.040 -7.122 1.00 83.69 116 GLY A O 1
ATOM 929 N N . THR A 1 117 ? 14.967 0.632 -5.234 1.00 77.94 117 THR A N 1
ATOM 930 C CA . THR A 1 117 ? 15.515 1.779 -4.490 1.00 77.94 117 THR A CA 1
ATOM 931 C C . THR A 1 117 ? 16.287 1.368 -3.232 1.00 77.94 117 THR A C 1
ATOM 933 O O . THR A 1 117 ? 15.850 0.510 -2.456 1.00 77.94 117 THR A O 1
ATOM 936 N N . TYR A 1 118 ? 17.448 2.003 -3.036 1.00 68.50 118 TYR A N 1
ATOM 937 C CA . TYR A 1 118 ? 18.180 2.013 -1.767 1.00 68.50 118 TYR A CA 1
ATOM 938 C C . TYR A 1 118 ? 18.678 3.427 -1.426 1.00 68.50 118 TYR A C 1
ATOM 940 O O . TYR A 1 118 ? 18.134 4.052 -0.524 1.00 68.50 118 TYR A O 1
ATOM 948 N N . ILE A 1 119 ? 19.659 3.940 -2.176 1.00 67.75 119 ILE A N 1
ATOM 949 C CA . ILE A 1 119 ? 20.123 5.343 -2.125 1.00 67.75 119 ILE A CA 1
ATOM 950 C C . ILE A 1 119 ? 19.953 5.949 -3.521 1.00 67.75 119 ILE A C 1
ATOM 952 O O . ILE A 1 119 ? 19.258 6.947 -3.696 1.00 67.75 119 ILE A O 1
ATOM 956 N N . THR A 1 120 ? 20.489 5.273 -4.537 1.00 81.50 120 THR A N 1
ATOM 957 C CA . THR A 1 120 ? 20.232 5.548 -5.956 1.00 81.50 120 THR A CA 1
ATOM 958 C C . THR A 1 120 ? 19.293 4.505 -6.557 1.00 81.50 120 THR A C 1
ATOM 960 O O . THR A 1 120 ? 19.042 3.449 -5.957 1.00 81.50 120 THR A O 1
ATOM 963 N N . LEU A 1 121 ? 18.754 4.804 -7.742 1.00 88.88 121 LEU A N 1
ATOM 964 C CA . LEU A 1 121 ? 17.971 3.840 -8.503 1.00 88.88 121 LEU A CA 1
ATOM 965 C C . LEU A 1 121 ? 18.859 2.669 -8.937 1.00 88.88 121 LEU A C 1
ATOM 967 O O . LEU A 1 121 ? 19.981 2.848 -9.421 1.00 88.88 121 LEU A O 1
ATOM 971 N N . ARG A 1 122 ? 18.320 1.462 -8.807 1.00 88.69 122 ARG A N 1
ATOM 972 C CA . ARG A 1 122 ? 18.921 0.230 -9.302 1.00 88.69 122 ARG A CA 1
ATOM 973 C C . ARG A 1 122 ? 18.125 -0.312 -10.480 1.00 88.69 122 ARG A C 1
ATOM 975 O O . ARG A 1 122 ? 16.913 -0.455 -10.368 1.00 88.69 122 ARG A O 1
ATOM 982 N N . TYR A 1 123 ? 18.812 -0.669 -11.559 1.00 89.94 123 TYR A N 1
ATOM 983 C CA . TYR A 1 123 ? 18.241 -1.302 -12.748 1.00 89.94 123 TYR A CA 1
ATOM 984 C C . TYR A 1 123 ? 18.792 -2.724 -12.892 1.00 89.94 123 TYR A C 1
ATOM 986 O O . TYR A 1 123 ? 20.003 -2.913 -12.983 1.00 89.94 123 TYR A O 1
ATOM 994 N N . ASN A 1 124 ? 17.929 -3.743 -12.892 1.00 85.94 124 ASN A N 1
ATOM 995 C CA . ASN A 1 124 ? 18.298 -5.159 -13.045 1.00 85.94 124 ASN A CA 1
ATOM 996 C C . ASN A 1 124 ? 19.373 -5.676 -12.072 1.00 85.94 124 ASN A C 1
ATOM 998 O O . ASN A 1 124 ? 20.056 -6.652 -12.378 1.00 85.94 124 ASN A O 1
ATOM 1002 N N . GLY A 1 125 ? 19.542 -5.064 -10.903 1.00 80.50 125 GLY A N 1
ATOM 1003 C CA . GLY A 1 125 ? 20.660 -5.429 -10.031 1.00 80.50 125 GLY A CA 1
ATOM 1004 C C . GLY A 1 125 ? 21.797 -4.410 -10.004 1.00 80.50 125 GLY A C 1
ATOM 1005 O O . GLY A 1 125 ? 22.719 -4.554 -9.226 1.00 80.50 125 GLY A O 1
ATOM 1006 N N . HIS A 1 126 ? 21.799 -3.379 -10.840 1.00 86.44 126 HIS A N 1
ATOM 1007 C CA . HIS A 1 126 ? 22.968 -2.510 -10.996 1.00 86.44 126 HIS A CA 1
ATOM 1008 C C . HIS A 1 126 ? 22.650 -1.093 -10.558 1.00 86.44 126 HIS A C 1
ATOM 1010 O O . HIS A 1 126 ? 21.583 -0.572 -10.876 1.00 86.44 126 HIS A O 1
ATOM 1016 N N . TYR A 1 127 ? 23.576 -0.461 -9.840 1.00 89.00 127 TYR A N 1
ATOM 1017 C CA . TYR A 1 127 ? 23.451 0.953 -9.508 1.00 89.00 127 TYR A CA 1
ATOM 1018 C C . TYR A 1 127 ? 23.449 1.802 -10.777 1.00 89.00 127 TYR A C 1
ATOM 1020 O O . TYR A 1 127 ? 24.203 1.548 -11.717 1.00 89.00 127 TYR A O 1
ATOM 1028 N N . THR A 1 128 ? 22.606 2.823 -10.766 1.00 90.38 128 THR A N 1
ATOM 1029 C CA . THR A 1 128 ? 22.581 3.881 -11.771 1.00 90.38 128 THR A CA 1
ATOM 1030 C C . THR A 1 128 ? 22.960 5.209 -11.114 1.00 90.38 128 THR A C 1
ATOM 1032 O O . THR A 1 128 ? 22.979 5.317 -9.884 1.00 90.38 128 THR A O 1
ATOM 1035 N N . ASN A 1 129 ? 23.212 6.226 -11.937 1.00 89.44 129 ASN A N 1
ATOM 1036 C CA . AS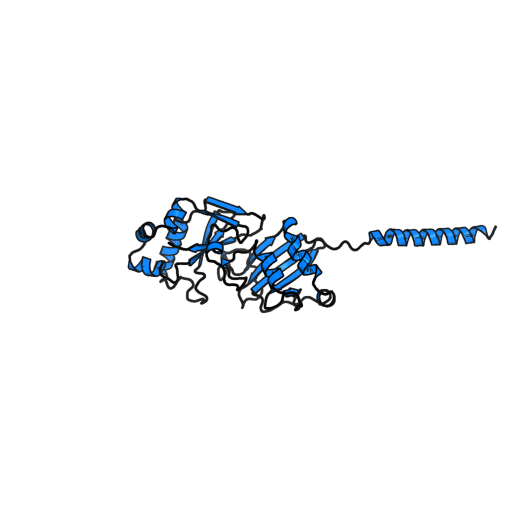N A 1 129 ? 23.388 7.606 -11.475 1.00 89.44 129 ASN A CA 1
ATOM 1037 C C . ASN A 1 129 ? 22.049 8.355 -11.349 1.00 89.44 129 ASN A C 1
ATOM 1039 O O . ASN A 1 129 ? 22.039 9.544 -11.050 1.00 89.44 129 ASN A O 1
ATOM 1043 N N . ILE A 1 130 ? 20.922 7.676 -11.589 1.00 90.56 130 ILE A N 1
ATOM 1044 C CA . ILE A 1 130 ? 19.588 8.270 -11.516 1.00 90.56 130 ILE A CA 1
ATOM 1045 C C . ILE A 1 130 ? 19.176 8.367 -10.046 1.00 90.56 130 ILE A C 1
ATOM 1047 O O . ILE A 1 130 ? 19.300 7.405 -9.271 1.00 90.56 130 ILE A O 1
ATOM 1051 N N . ALA A 1 131 ? 18.666 9.536 -9.663 1.00 88.06 131 ALA A N 1
ATOM 1052 C CA . ALA A 1 131 ? 18.162 9.774 -8.322 1.00 88.06 131 ALA A CA 1
ATOM 1053 C C . ALA A 1 131 ? 16.971 8.849 -8.027 1.00 88.06 131 ALA A C 1
ATOM 1055 O O . ALA A 1 131 ? 16.014 8.756 -8.797 1.00 88.06 131 ALA A O 1
ATOM 1056 N N . SER A 1 132 ? 16.993 8.187 -6.868 1.00 85.62 132 SER A N 1
ATOM 1057 C CA . SER A 1 132 ? 15.894 7.315 -6.430 1.00 85.62 132 SER A CA 1
ATOM 1058 C C . SER A 1 132 ? 14.565 8.064 -6.283 1.00 85.62 132 SER A C 1
ATOM 1060 O O . SER A 1 132 ? 13.504 7.453 -6.419 1.00 85.62 132 SER A O 1
ATOM 1062 N N . GLN A 1 133 ? 14.616 9.382 -6.070 1.00 87.25 133 GLN A N 1
ATOM 1063 C CA . GLN A 1 133 ? 13.444 10.234 -5.906 1.00 87.25 133 GLN A CA 1
ATOM 1064 C C . GLN A 1 133 ? 12.506 10.213 -7.118 1.00 87.25 133 GLN A C 1
ATOM 1066 O O . GLN A 1 133 ? 11.292 10.235 -6.936 1.00 87.25 133 GLN A O 1
ATOM 1071 N N . GLU A 1 134 ? 13.032 10.134 -8.344 1.00 88.19 134 GLU A N 1
ATOM 1072 C CA . GLU A 1 134 ? 12.193 10.061 -9.550 1.00 88.19 134 GLU A CA 1
ATOM 1073 C C . GLU A 1 134 ? 11.336 8.795 -9.550 1.00 88.19 134 GLU A C 1
ATOM 1075 O O . GLU A 1 134 ? 10.126 8.846 -9.775 1.00 88.19 134 GLU A O 1
ATOM 1080 N N . PHE A 1 135 ? 11.949 7.664 -9.207 1.00 89.00 135 PHE A N 1
ATOM 1081 C CA . PHE A 1 135 ? 11.257 6.388 -9.077 1.00 89.00 135 PHE A CA 1
ATOM 1082 C C . PHE A 1 135 ? 10.268 6.385 -7.913 1.00 89.00 135 PHE A C 1
ATOM 1084 O O . PHE A 1 135 ? 9.131 5.954 -8.085 1.00 89.00 135 PHE A O 1
ATOM 1091 N N . ILE A 1 136 ? 10.652 6.933 -6.757 1.00 87.62 136 ILE A N 1
ATOM 1092 C CA . ILE A 1 136 ? 9.749 7.097 -5.611 1.00 87.62 136 ILE A CA 1
ATOM 1093 C C . ILE A 1 136 ? 8.524 7.930 -6.014 1.00 87.62 136 ILE A C 1
ATOM 1095 O O . ILE A 1 136 ? 7.394 7.520 -5.762 1.00 87.62 136 ILE A O 1
ATOM 1099 N N . ASN A 1 137 ? 8.721 9.057 -6.699 1.00 88.62 137 ASN A N 1
ATOM 1100 C CA . ASN A 1 137 ? 7.632 9.921 -7.147 1.00 88.62 137 ASN A CA 1
ATOM 1101 C C . ASN A 1 137 ? 6.722 9.237 -8.178 1.00 88.62 137 ASN A C 1
ATOM 1103 O O . ASN A 1 137 ? 5.509 9.426 -8.122 1.00 88.62 137 ASN A O 1
ATOM 1107 N N . ALA A 1 138 ? 7.276 8.407 -9.069 1.00 90.19 138 ALA A N 1
ATOM 1108 C CA . ALA A 1 138 ? 6.486 7.606 -10.004 1.00 90.19 138 ALA A CA 1
ATOM 1109 C C . ALA A 1 138 ? 5.587 6.578 -9.293 1.00 90.19 138 ALA A C 1
ATOM 1111 O O . ALA A 1 138 ? 4.524 6.239 -9.802 1.00 90.19 138 ALA A O 1
ATOM 1112 N N . LEU A 1 139 ? 5.989 6.095 -8.115 1.00 88.12 139 LEU A N 1
ATOM 1113 C CA . LEU A 1 139 ? 5.260 5.083 -7.346 1.00 88.12 139 LEU A CA 1
ATOM 1114 C C . LEU A 1 139 ? 4.234 5.663 -6.372 1.00 88.12 139 LEU A C 1
ATOM 1116 O O . LEU A 1 139 ? 3.262 4.976 -6.057 1.00 88.12 139 LEU A O 1
ATOM 1120 N N . LYS A 1 140 ? 4.445 6.906 -5.904 1.00 86.44 140 LYS A N 1
ATOM 1121 C CA . LYS A 1 140 ? 3.610 7.579 -4.888 1.00 86.44 140 LYS A CA 1
ATOM 1122 C C . LYS A 1 140 ? 2.107 7.382 -5.114 1.00 86.44 140 LYS A C 1
ATOM 1124 O O . LYS A 1 140 ? 1.458 6.953 -4.167 1.00 86.44 140 LYS A O 1
ATOM 1129 N N . PRO A 1 141 ? 1.569 7.565 -6.337 1.00 88.06 141 PRO A N 1
ATOM 1130 C CA . PRO A 1 141 ? 0.133 7.457 -6.590 1.00 88.06 141 PRO A CA 1
ATOM 1131 C C . PRO A 1 141 ? -0.469 6.053 -6.445 1.00 88.06 141 PRO A C 1
ATOM 1133 O O . PRO A 1 141 ? -1.680 5.924 -6.590 1.00 88.06 141 PRO A O 1
ATOM 1136 N N . PHE A 1 142 ? 0.333 5.001 -6.248 1.00 87.44 142 PHE A N 1
ATOM 1137 C CA . PHE A 1 142 ? -0.115 3.611 -6.403 1.00 87.44 142 PHE A CA 1
ATOM 1138 C C . PHE A 1 142 ? 0.085 2.734 -5.164 1.00 87.44 142 PHE A C 1
ATOM 1140 O O . PHE A 1 142 ? -0.340 1.580 -5.165 1.00 87.44 142 PHE A O 1
ATOM 1147 N N . ILE A 1 143 ? 0.760 3.242 -4.131 1.00 81.75 143 ILE A N 1
ATOM 1148 C CA . ILE A 1 143 ? 1.122 2.463 -2.943 1.00 81.75 143 ILE A CA 1
ATOM 1149 C C . ILE A 1 143 ? 0.810 3.267 -1.695 1.00 81.75 143 ILE A C 1
ATOM 1151 O O . ILE A 1 143 ? 1.208 4.428 -1.580 1.00 81.75 143 ILE A O 1
ATOM 1155 N N . SER A 1 144 ? 0.170 2.618 -0.724 1.00 79.69 144 SER A N 1
ATOM 1156 C CA . SER A 1 144 ? -0.172 3.266 0.536 1.00 79.69 144 SER A CA 1
ATOM 1157 C C . SER A 1 144 ? 1.060 3.831 1.247 1.00 79.69 144 SER A C 1
ATOM 1159 O O . SER A 1 144 ? 2.001 3.077 1.523 1.00 79.69 144 SER A O 1
ATOM 1161 N N . PRO A 1 145 ? 1.082 5.140 1.568 1.00 75.88 145 PRO A N 1
ATOM 1162 C CA . PRO A 1 145 ? 2.183 5.750 2.308 1.00 75.88 145 PRO A CA 1
ATOM 1163 C C . PRO A 1 145 ? 2.292 5.198 3.736 1.00 75.88 145 PRO A C 1
ATOM 1165 O O . PRO A 1 145 ? 3.349 5.259 4.354 1.00 75.88 145 PRO A O 1
ATOM 1168 N N . THR A 1 146 ? 1.229 4.572 4.245 1.00 75.06 146 THR A N 1
ATOM 1169 C CA . THR A 1 146 ? 1.192 3.950 5.576 1.00 75.06 146 THR A CA 1
ATOM 1170 C C . THR A 1 146 ? 2.116 2.740 5.700 1.00 75.06 146 THR A C 1
ATOM 1172 O O . THR A 1 146 ? 2.354 2.261 6.800 1.00 75.06 146 THR A O 1
ATOM 1175 N N . LEU A 1 147 ? 2.638 2.228 4.580 1.00 73.44 147 LEU A N 1
ATOM 1176 C CA . LEU A 1 147 ? 3.647 1.167 4.562 1.00 73.44 147 LEU A CA 1
ATOM 1177 C C . LEU A 1 147 ? 5.086 1.710 4.680 1.00 73.44 147 LEU A C 1
ATOM 1179 O O . LEU A 1 147 ? 6.030 0.928 4.616 1.00 73.44 147 LEU A O 1
ATOM 1183 N N . ASN A 1 148 ? 5.268 3.034 4.802 1.00 70.88 148 ASN A N 1
ATOM 1184 C CA . ASN A 1 148 ? 6.561 3.717 4.969 1.00 70.88 148 ASN A CA 1
ATOM 1185 C C . ASN A 1 148 ? 7.642 3.310 3.937 1.00 70.88 148 ASN A C 1
ATOM 1187 O O . ASN A 1 148 ? 8.850 3.317 4.191 1.00 70.88 148 ASN A O 1
ATOM 1191 N N . TRP A 1 149 ? 7.219 2.944 2.728 1.00 73.25 149 TRP A N 1
ATOM 1192 C CA . TRP A 1 149 ? 8.105 2.457 1.667 1.00 73.25 149 TRP A CA 1
ATOM 1193 C C . TRP A 1 149 ? 9.013 3.561 1.098 1.00 73.25 149 TRP A C 1
ATOM 1195 O O . TRP A 1 149 ? 10.094 3.273 0.583 1.00 73.25 149 TRP A O 1
ATOM 1205 N N . HIS A 1 150 ? 8.601 4.826 1.227 1.00 70.31 150 HIS A N 1
ATOM 1206 C CA . HIS A 1 150 ? 9.335 6.009 0.764 1.00 70.31 150 HIS A CA 1
ATOM 1207 C C . HIS A 1 150 ? 10.412 6.470 1.755 1.00 70.31 150 HIS A C 1
ATOM 1209 O O . HIS A 1 150 ? 11.340 7.156 1.348 1.00 70.31 150 HIS A O 1
ATOM 1215 N N . SER A 1 151 ? 10.336 6.092 3.042 1.00 66.06 151 SER A N 1
ATOM 1216 C CA . SER A 1 151 ? 11.276 6.531 4.101 1.00 66.06 151 SER A CA 1
ATOM 1217 C C . SER A 1 151 ? 11.358 8.050 4.343 1.00 66.06 151 SER A C 1
ATOM 1219 O O . SER A 1 151 ? 12.205 8.506 5.104 1.00 66.06 151 SER A O 1
ATOM 1221 N N . GLU A 1 152 ? 10.485 8.826 3.703 1.00 67.94 152 GLU A N 1
ATOM 1222 C CA . GLU A 1 152 ? 10.259 10.254 3.950 1.00 67.94 152 GLU A CA 1
ATOM 1223 C C . GLU A 1 152 ? 9.259 10.457 5.100 1.00 67.94 152 GLU A C 1
ATOM 1225 O O . GLU A 1 152 ? 8.309 9.687 5.241 1.00 67.94 152 GLU A O 1
ATOM 1230 N N . LYS A 1 153 ? 9.408 11.534 5.879 1.00 67.94 153 LYS A N 1
ATOM 1231 C CA . LYS A 1 153 ? 8.373 11.957 6.831 1.00 67.94 153 LYS A CA 1
ATOM 1232 C C . LYS A 1 153 ? 7.193 12.546 6.052 1.00 67.94 153 LYS A C 1
ATOM 1234 O O . LYS A 1 153 ? 7.362 13.541 5.353 1.00 67.94 153 LYS A O 1
ATOM 1239 N N . LEU A 1 154 ? 6.011 11.946 6.174 1.00 67.94 154 LEU A N 1
ATOM 1240 C CA . LEU A 1 154 ? 4.782 12.446 5.550 1.00 67.94 154 LEU A CA 1
ATOM 1241 C C . LEU A 1 154 ? 3.871 13.129 6.570 1.00 67.94 154 LEU A C 1
ATOM 1243 O O . LEU A 1 154 ? 3.856 12.765 7.746 1.00 67.94 154 LEU A O 1
ATOM 1247 N N . ASN A 1 155 ? 3.073 14.092 6.101 1.00 77.31 155 ASN A N 1
ATOM 1248 C CA . ASN A 1 155 ? 1.976 14.648 6.891 1.00 77.31 155 ASN A CA 1
ATOM 1249 C C . ASN A 1 155 ? 0.944 13.550 7.200 1.00 77.31 155 ASN A C 1
ATOM 1251 O O . ASN A 1 155 ? 0.586 12.765 6.318 1.00 77.31 155 ASN A O 1
ATOM 1255 N N . GLN A 1 156 ? 0.408 13.540 8.424 1.00 73.50 156 GLN A N 1
ATOM 1256 C CA . GLN A 1 156 ? -0.601 12.561 8.863 1.00 73.50 156 GLN A CA 1
ATOM 1257 C C . GLN A 1 156 ? -1.855 12.540 7.971 1.00 73.50 156 GLN A C 1
ATOM 1259 O O . GLN A 1 156 ? -2.473 11.493 7.787 1.00 73.50 156 GLN A O 1
ATOM 1264 N N . GLU A 1 157 ? -2.207 13.671 7.353 1.00 76.81 157 GLU A N 1
ATOM 1265 C CA . GLU A 1 157 ? -3.327 13.771 6.408 1.00 76.81 157 GLU A CA 1
ATOM 1266 C C . GLU A 1 157 ? -3.200 12.805 5.217 1.00 76.81 157 GLU A C 1
ATOM 1268 O O . GLU A 1 157 ? -4.207 12.292 4.728 1.00 76.81 157 GLU A O 1
ATOM 1273 N N . TYR A 1 158 ? -1.971 12.498 4.780 1.00 73.38 158 TYR A N 1
ATOM 1274 C CA . TYR A 1 158 ? -1.721 11.578 3.671 1.00 73.38 158 TYR A CA 1
ATOM 1275 C C . TYR A 1 158 ? -1.884 10.113 4.067 1.00 73.38 158 TYR A C 1
ATOM 1277 O O . TYR A 1 158 ? -2.190 9.286 3.209 1.00 73.38 158 TYR A O 1
ATOM 1285 N N . LEU A 1 159 ? -1.715 9.806 5.353 1.00 73.06 159 LEU A N 1
ATOM 1286 C CA . LEU A 1 159 ? -1.827 8.461 5.915 1.00 73.06 159 LEU A CA 1
ATOM 1287 C C . LEU A 1 159 ? -3.293 8.066 6.159 1.00 73.06 159 LEU A C 1
ATOM 1289 O O . LEU A 1 159 ? -3.641 6.886 6.149 1.00 73.06 159 LEU A O 1
ATOM 1293 N N . HIS A 1 160 ? -4.167 9.055 6.353 1.00 78.19 160 HIS A N 1
ATOM 1294 C CA . HIS A 1 160 ? -5.565 8.853 6.713 1.00 78.19 160 HIS A CA 1
ATOM 1295 C C . HIS A 1 160 ? -6.356 8.070 5.645 1.00 78.19 160 HIS A C 1
ATOM 1297 O O . HIS A 1 160 ? -6.239 8.326 4.447 1.00 78.19 160 HIS A O 1
ATOM 1303 N N . TYR A 1 161 ? -7.253 7.172 6.073 1.00 75.88 161 TYR A N 1
ATOM 1304 C CA . TYR A 1 161 ? -8.047 6.294 5.193 1.00 75.88 161 TYR A CA 1
ATOM 1305 C C . TYR A 1 161 ? -8.832 7.003 4.072 1.00 75.88 161 TYR A C 1
ATOM 1307 O O . TYR A 1 161 ? -9.100 6.408 3.027 1.00 75.88 161 TYR A O 1
ATOM 1315 N N . GLY A 1 162 ? -9.220 8.261 4.297 1.00 73.88 162 GLY A N 1
ATOM 1316 C CA . GLY A 1 162 ? -9.947 9.093 3.332 1.00 73.88 162 GLY A CA 1
ATOM 1317 C C . GLY A 1 162 ? -9.065 9.766 2.272 1.00 73.88 162 GLY A C 1
ATOM 1318 O O . GLY A 1 162 ? -9.597 10.374 1.343 1.00 73.88 162 GLY A O 1
ATOM 1319 N N . SER A 1 163 ? -7.740 9.679 2.406 1.00 77.38 163 SER A N 1
ATOM 1320 C CA . SER A 1 163 ? -6.780 10.260 1.470 1.00 77.38 163 SER A CA 1
ATOM 1321 C C . SER A 1 163 ? -6.708 9.472 0.159 1.00 77.38 163 SER A C 1
ATOM 1323 O O . SER A 1 163 ? -6.932 8.261 0.127 1.00 77.38 163 SER A O 1
ATOM 1325 N N . ARG A 1 164 ? -6.365 10.175 -0.930 1.00 77.00 164 ARG A N 1
ATOM 1326 C CA . ARG A 1 164 ? -6.238 9.634 -2.298 1.00 77.00 164 ARG A CA 1
ATOM 1327 C C . ARG A 1 164 ? -4.811 9.228 -2.672 1.00 77.00 164 ARG A C 1
ATOM 1329 O O . ARG A 1 164 ? -4.563 8.923 -3.835 1.00 77.00 164 ARG A O 1
ATOM 1336 N N . PHE A 1 165 ? -3.877 9.301 -1.724 1.00 76.38 165 PHE A N 1
ATOM 1337 C CA . PHE A 1 165 ? -2.440 9.277 -2.009 1.00 76.38 165 PHE A CA 1
ATOM 1338 C C . PHE A 1 165 ? -1.979 8.019 -2.760 1.00 76.38 165 PHE A C 1
ATOM 1340 O O . PHE A 1 165 ? -1.059 8.105 -3.555 1.00 76.38 165 PHE A O 1
ATOM 1347 N N . ASP A 1 166 ? -2.653 6.885 -2.580 1.00 77.19 166 ASP A N 1
ATOM 1348 C CA . ASP A 1 166 ? -2.268 5.567 -3.101 1.00 77.19 166 ASP A CA 1
ATOM 1349 C C . ASP A 1 166 ? -3.199 5.016 -4.189 1.00 77.19 166 ASP A C 1
ATOM 1351 O O . ASP A 1 166 ? -3.218 3.813 -4.454 1.00 77.19 166 ASP A O 1
ATOM 1355 N N . GLY A 1 167 ? -4.022 5.882 -4.785 1.00 84.62 167 GLY A N 1
ATOM 1356 C CA . GLY A 1 167 ? -4.932 5.490 -5.857 1.00 84.62 167 GLY A CA 1
ATOM 1357 C C . GLY A 1 167 ? -6.215 4.819 -5.381 1.00 84.62 167 GLY A C 1
ATOM 1358 O O . GLY A 1 167 ? -7.085 4.543 -6.208 1.00 84.62 167 GLY A O 1
ATOM 1359 N N . PHE A 1 168 ? -6.388 4.621 -4.070 1.00 88.50 168 PHE A N 1
ATOM 1360 C CA . PHE A 1 168 ? -7.617 4.094 -3.490 1.00 88.50 168 PHE A CA 1
ATOM 1361 C C . PHE A 1 168 ? -8.277 5.100 -2.550 1.00 88.50 168 PHE A C 1
ATOM 1363 O O . PHE A 1 168 ? -7.630 5.680 -1.682 1.00 88.50 168 PHE A O 1
ATOM 1370 N N . ILE A 1 169 ? -9.598 5.252 -2.655 1.00 88.75 169 ILE A N 1
ATOM 1371 C CA . ILE A 1 169 ? -10.403 5.994 -1.673 1.00 88.75 169 ILE A CA 1
ATOM 1372 C C . ILE A 1 169 ? -11.277 5.003 -0.924 1.00 88.75 169 ILE A C 1
ATOM 1374 O O . ILE A 1 169 ? -12.142 4.372 -1.530 1.00 88.75 169 ILE A O 1
ATOM 1378 N N . VAL A 1 170 ? -11.089 4.899 0.391 1.00 90.81 170 VAL A N 1
ATOM 1379 C CA . VAL A 1 170 ? -11.919 4.050 1.250 1.00 90.81 170 VAL A CA 1
ATOM 1380 C C . VAL A 1 170 ? -12.966 4.909 1.943 1.00 90.81 170 VAL A C 1
ATOM 1382 O O . VAL A 1 170 ? -12.653 5.881 2.630 1.00 90.81 170 VAL A O 1
ATOM 1385 N N . ARG A 1 171 ? -14.234 4.540 1.773 1.00 93.06 171 ARG A N 1
ATOM 1386 C CA . ARG A 1 171 ? -15.367 5.201 2.420 1.00 93.06 171 ARG A CA 1
ATOM 1387 C C . ARG A 1 171 ? -16.005 4.241 3.409 1.00 93.06 171 ARG A C 1
ATOM 1389 O O . ARG A 1 171 ? -16.686 3.288 3.030 1.00 93.06 171 ARG A O 1
ATOM 1396 N N . PHE A 1 172 ? -15.798 4.513 4.690 1.00 94.25 172 PHE A N 1
ATOM 1397 C CA . PHE A 1 172 ? -16.498 3.828 5.771 1.00 94.25 172 PHE A CA 1
ATOM 1398 C C . PHE A 1 172 ? -17.969 4.254 5.853 1.00 94.25 172 PHE A C 1
ATOM 1400 O O . PHE A 1 172 ? -18.340 5.353 5.431 1.00 94.25 172 PHE A O 1
ATOM 1407 N N . SER A 1 173 ? -18.807 3.377 6.408 1.00 94.94 173 SER A N 1
ATOM 1408 C CA . SER A 1 173 ? -20.178 3.729 6.799 1.00 94.94 173 SER A CA 1
ATOM 1409 C C . SER A 1 173 ? -20.193 4.854 7.846 1.00 94.94 173 SER A C 1
ATOM 1411 O O . SER A 1 173 ? -19.216 5.044 8.570 1.00 94.94 173 SER A O 1
ATOM 1413 N N . GLU A 1 174 ? -21.308 5.579 7.978 1.00 94.69 174 GLU A N 1
ATOM 1414 C CA . GLU A 1 174 ? -21.427 6.638 8.997 1.00 94.69 174 GLU A CA 1
ATOM 1415 C C . GLU A 1 174 ? -21.254 6.099 10.423 1.00 94.69 174 GLU A C 1
ATOM 1417 O O . GLU A 1 174 ? -20.564 6.716 11.229 1.00 94.69 174 GLU A O 1
ATOM 1422 N N . LYS A 1 175 ? -21.771 4.897 10.713 1.00 94.38 175 LYS A N 1
ATOM 1423 C CA . LYS A 1 175 ? -21.563 4.225 12.008 1.00 94.38 175 LYS A CA 1
ATOM 1424 C C . LYS A 1 175 ? -20.079 3.972 12.286 1.00 94.38 175 LYS A C 1
ATOM 1426 O O . LYS A 1 175 ? -19.590 4.285 13.367 1.00 94.38 175 LYS A O 1
ATOM 1431 N N . ALA A 1 176 ? -19.344 3.476 11.291 1.00 94.44 176 ALA A N 1
ATOM 1432 C CA . ALA A 1 176 ? -17.905 3.253 11.407 1.00 94.44 176 ALA A CA 1
ATOM 1433 C C . ALA A 1 176 ? -17.137 4.574 11.604 1.00 94.44 176 ALA A C 1
ATOM 1435 O O . ALA A 1 176 ? -16.259 4.654 12.459 1.00 94.44 176 ALA A O 1
ATOM 1436 N N . LYS A 1 177 ? -17.505 5.646 10.887 1.00 92.88 177 LYS A N 1
ATOM 1437 C CA . LYS A 1 177 ? -16.919 6.981 11.101 1.00 92.88 177 LYS A CA 1
ATOM 1438 C C . LYS A 1 177 ? -17.186 7.508 12.511 1.00 92.88 177 LYS A C 1
ATOM 1440 O O . LYS A 1 177 ? -16.285 8.078 13.121 1.00 92.88 177 LYS A O 1
ATOM 1445 N N . GLN A 1 178 ? -18.397 7.329 13.036 1.00 93.62 178 GLN A N 1
ATOM 1446 C CA . GLN A 1 178 ? -18.734 7.713 14.409 1.00 93.62 178 GLN A CA 1
ATOM 1447 C C . GLN A 1 178 ? -17.895 6.927 15.421 1.00 93.62 178 GLN A C 1
ATOM 1449 O O . GLN A 1 178 ? -17.313 7.534 16.319 1.00 93.62 178 GLN A O 1
ATOM 1454 N N . PHE A 1 179 ? -17.763 5.609 15.234 1.00 93.50 179 PHE A N 1
ATOM 1455 C CA . PHE A 1 179 ? -16.920 4.751 16.068 1.00 93.50 179 PHE A CA 1
ATOM 1456 C C . PHE A 1 179 ? -15.448 5.209 16.079 1.00 93.50 179 PHE A C 1
ATOM 1458 O O . PHE A 1 179 ? -14.846 5.312 17.148 1.00 93.50 179 PHE A O 1
ATOM 1465 N N . ILE A 1 180 ? -14.881 5.562 14.919 1.00 90.44 180 ILE A N 1
ATOM 1466 C CA . ILE A 1 180 ? -13.506 6.087 14.801 1.00 90.44 180 ILE A CA 1
ATOM 1467 C C . ILE A 1 180 ? -13.346 7.432 15.528 1.00 90.44 180 ILE A C 1
ATOM 1469 O O . ILE A 1 180 ? -12.353 7.654 16.218 1.00 90.44 180 ILE A O 1
ATOM 1473 N N . ASN A 1 181 ? -14.327 8.329 15.416 1.00 90.69 181 ASN A N 1
ATOM 1474 C CA . ASN A 1 181 ? -14.193 9.710 15.892 1.00 90.69 181 ASN A CA 1
ATOM 1475 C C . ASN A 1 181 ? -14.705 9.957 17.321 1.00 90.69 181 ASN A C 1
ATOM 1477 O O . ASN A 1 181 ? -14.509 11.048 17.843 1.00 90.69 181 ASN A O 1
ATOM 1481 N N . THR A 1 182 ? -15.391 8.995 17.949 1.00 91.75 182 THR A N 1
ATOM 1482 C CA . THR A 1 182 ? -16.054 9.217 19.246 1.00 91.75 182 THR A CA 1
ATOM 1483 C C . THR A 1 182 ? -15.548 8.260 20.321 1.00 91.75 182 THR A C 1
ATOM 1485 O O . THR A 1 182 ? -16.016 7.123 20.426 1.00 91.75 182 THR A O 1
ATOM 1488 N N . LYS A 1 183 ? -14.664 8.753 21.201 1.00 90.94 183 LYS A N 1
ATOM 1489 C CA . LYS A 1 183 ? -14.144 8.018 22.372 1.00 90.94 183 LYS A CA 1
ATOM 1490 C C . LYS A 1 183 ? -15.237 7.341 23.203 1.00 90.94 183 LYS A C 1
ATOM 1492 O O . LYS A 1 183 ? -15.111 6.159 23.511 1.00 90.94 183 LYS A O 1
ATOM 1497 N N . LYS A 1 184 ? -16.344 8.040 23.490 1.00 91.69 184 LYS A N 1
ATOM 1498 C CA . LYS A 1 184 ? -17.466 7.489 24.275 1.00 91.69 184 LYS A CA 1
ATOM 1499 C C . LYS A 1 184 ? -18.085 6.233 23.655 1.00 91.69 184 LYS A C 1
ATOM 1501 O O . LYS A 1 184 ? -18.434 5.323 24.394 1.00 91.69 184 LYS A O 1
ATOM 1506 N N . LEU A 1 185 ? -18.200 6.158 22.325 1.00 92.19 185 LEU A N 1
ATOM 1507 C CA . LEU A 1 185 ? -18.741 4.968 21.657 1.00 92.19 185 LEU A CA 1
ATOM 1508 C C . LEU A 1 185 ? -17.801 3.776 21.819 1.00 92.19 185 LEU A C 1
ATOM 1510 O O . LEU A 1 185 ? -18.249 2.671 22.089 1.00 92.19 185 LEU A O 1
ATOM 1514 N N . ARG A 1 186 ? -16.489 3.998 21.720 1.00 92.31 186 ARG A N 1
ATOM 1515 C CA . ARG A 1 186 ? -15.496 2.940 21.933 1.00 92.31 186 ARG A CA 1
ATOM 1516 C C . ARG A 1 186 ? -15.462 2.477 23.391 1.00 92.31 186 ARG A C 1
ATOM 1518 O O . ARG A 1 186 ? -15.413 1.280 23.641 1.00 92.31 186 ARG A O 1
ATOM 1525 N N . GLN A 1 187 ? -15.567 3.399 24.348 1.00 92.88 187 GLN A N 1
ATOM 1526 C CA . GLN A 1 187 ? -15.594 3.088 25.785 1.00 92.88 187 GLN A CA 1
ATOM 1527 C C . GLN A 1 187 ? -16.747 2.162 26.202 1.00 92.88 187 GLN A C 1
ATOM 1529 O O . GLN A 1 187 ? -16.632 1.494 27.218 1.00 92.88 187 GLN A O 1
ATOM 1534 N N . GLN A 1 188 ? -17.827 2.057 25.422 1.00 94.50 188 GLN A N 1
ATOM 1535 C CA . GLN A 1 188 ? -18.921 1.116 25.706 1.00 94.50 188 GLN A CA 1
ATOM 1536 C C . GLN A 1 188 ? -18.494 -0.355 25.607 1.00 94.50 188 GLN A C 1
ATOM 1538 O O . GLN A 1 188 ? -19.145 -1.222 26.184 1.00 94.50 188 GLN A O 1
ATOM 1543 N N . TYR A 1 189 ? -17.411 -0.648 24.884 1.00 94.56 189 TYR A N 1
ATOM 1544 C CA . TYR A 1 189 ? -16.969 -2.017 24.628 1.00 94.56 189 TYR A CA 1
ATOM 1545 C C . TYR A 1 189 ? -15.823 -2.480 25.537 1.00 94.56 189 TYR A C 1
ATOM 1547 O O . TYR A 1 189 ? -15.505 -3.671 25.565 1.00 94.56 189 TYR A O 1
ATOM 1555 N N . PHE A 1 190 ? -15.190 -1.569 26.276 1.00 94.69 190 PHE A N 1
ATOM 1556 C CA . PHE A 1 190 ? -13.986 -1.839 27.064 1.00 94.69 190 PHE A CA 1
ATOM 1557 C C . PHE A 1 190 ? -14.136 -1.274 28.474 1.00 94.69 190 PHE A C 1
ATOM 1559 O O . PHE A 1 190 ? -14.670 -0.183 28.659 1.00 94.69 190 PHE A O 1
ATOM 1566 N N . SER A 1 191 ? -13.621 -1.986 29.476 1.00 94.56 191 SER A N 1
ATOM 1567 C CA . SER A 1 191 ? -13.437 -1.398 30.802 1.00 94.56 191 SER A CA 1
ATOM 1568 C C . SER A 1 191 ? -12.457 -0.214 30.724 1.00 94.56 191 SER A C 1
ATOM 1570 O O . SER A 1 191 ? -11.676 -0.123 29.772 1.00 94.56 191 SER A O 1
ATOM 1572 N N . PRO A 1 192 ? -12.428 0.691 31.718 1.00 93.12 192 PRO A N 1
ATOM 1573 C CA . PRO A 1 192 ? -11.493 1.817 31.704 1.00 93.12 192 PRO A CA 1
ATOM 1574 C C . PRO A 1 192 ? -10.020 1.403 31.539 1.00 93.12 192 PRO A C 1
ATOM 1576 O O . PRO A 1 192 ? -9.280 2.058 30.809 1.00 93.12 192 PRO A O 1
ATOM 1579 N N . GLN A 1 193 ? -9.602 0.300 32.171 1.00 91.81 193 GLN A N 1
ATOM 1580 C CA . GLN A 1 193 ? -8.234 -0.224 32.063 1.00 91.81 193 GLN A CA 1
ATOM 1581 C C . GLN A 1 193 ? -7.958 -0.846 30.690 1.00 91.81 193 GLN A C 1
ATOM 1583 O O . GLN A 1 193 ? -6.921 -0.571 30.088 1.00 91.81 193 GLN A O 1
ATOM 1588 N N . GLU A 1 194 ? -8.899 -1.641 30.173 1.00 93.19 194 GLU A N 1
ATOM 1589 C CA . GLU A 1 194 ? -8.801 -2.228 28.832 1.00 93.19 194 GLU A CA 1
ATOM 1590 C C . GLU A 1 194 ? -8.739 -1.142 27.755 1.00 93.19 194 GLU A C 1
ATOM 1592 O O . GLU A 1 194 ? -7.931 -1.229 26.837 1.00 93.19 194 GLU A O 1
ATOM 1597 N N . TYR A 1 195 ? -9.568 -0.101 27.878 1.00 92.31 195 TYR A N 1
ATOM 1598 C CA . TYR A 1 195 ? -9.592 1.020 26.943 1.00 92.31 195 TYR A CA 1
ATOM 1599 C C . TYR A 1 195 ? -8.231 1.712 26.887 1.00 92.31 195 TYR A C 1
ATOM 1601 O O . TYR A 1 195 ? -7.735 2.014 25.803 1.00 92.31 195 TYR A O 1
ATOM 1609 N N . LYS A 1 196 ? -7.626 1.939 28.059 1.00 89.00 196 LYS A N 1
ATOM 1610 C CA . LYS A 1 196 ? -6.310 2.562 28.180 1.00 89.00 196 LYS A CA 1
ATOM 1611 C C . LYS A 1 196 ? -5.254 1.782 27.395 1.00 89.00 196 LYS A C 1
ATOM 1613 O O . LYS A 1 196 ? -4.546 2.352 26.581 1.00 89.00 196 LYS A O 1
ATOM 1618 N N . GLN A 1 197 ? -5.203 0.466 27.586 1.00 88.00 197 GLN A N 1
ATOM 1619 C CA . GLN A 1 197 ? -4.253 -0.399 26.879 1.00 88.00 197 GLN A CA 1
ATOM 1620 C C . GLN A 1 197 ? -4.556 -0.507 25.377 1.00 88.00 197 GLN A C 1
ATOM 1622 O O . GLN A 1 197 ? -3.646 -0.572 24.561 1.00 88.00 197 GLN A O 1
ATOM 1627 N N . ALA A 1 198 ? -5.832 -0.508 24.993 1.00 87.56 198 ALA A N 1
ATOM 1628 C CA . ALA A 1 198 ? -6.242 -0.697 23.606 1.00 87.56 198 ALA A CA 1
ATOM 1629 C C . ALA A 1 198 ? -6.092 0.551 22.716 1.00 87.56 198 ALA A C 1
ATOM 1631 O O . ALA A 1 198 ? -6.009 0.401 21.499 1.00 87.56 198 ALA A O 1
ATOM 1632 N N . PHE A 1 199 ? -6.101 1.762 23.286 1.00 86.38 199 PHE A N 1
ATOM 1633 C CA . PHE A 1 199 ? -6.177 3.014 22.516 1.00 86.38 199 PHE A CA 1
ATOM 1634 C C . PHE A 1 199 ? -5.210 4.124 22.968 1.00 86.38 199 PHE A C 1
ATOM 1636 O O . PHE A 1 199 ? -5.254 5.206 22.386 1.00 86.38 199 PHE A O 1
ATOM 1643 N N . GLU A 1 200 ? -4.366 3.917 23.982 1.00 75.12 200 GLU A N 1
ATOM 1644 C CA . GLU A 1 200 ? -3.344 4.896 24.398 1.00 75.12 200 GLU A CA 1
ATOM 1645 C C . GLU A 1 200 ? -1.922 4.395 24.094 1.00 75.12 200 GLU A C 1
ATOM 1647 O O . GLU A 1 200 ? -1.672 3.196 23.978 1.00 75.12 200 GLU A O 1
ATOM 1652 N N . PRO A 1 201 ? -0.955 5.318 24.011 1.00 62.56 201 PRO A N 1
ATOM 1653 C CA . PRO A 1 201 ? -0.581 6.042 22.796 1.00 62.56 201 PRO A CA 1
ATOM 1654 C C . PRO A 1 201 ? 0.059 5.172 21.700 1.00 62.56 201 PRO A C 1
ATOM 1656 O O . PRO A 1 201 ? 0.237 5.651 20.595 1.00 62.56 201 PRO A O 1
ATOM 1659 N N . PHE A 1 202 ? 0.409 3.911 21.957 1.00 61.31 202 PHE A N 1
ATOM 1660 C CA . PHE A 1 202 ? 1.058 3.076 20.935 1.00 61.31 202 PHE A CA 1
ATOM 1661 C C . PHE A 1 202 ? 0.072 2.503 19.905 1.00 61.31 202 PHE A C 1
ATOM 1663 O O . PHE A 1 202 ? 0.490 2.079 18.830 1.00 61.31 202 PHE A O 1
ATOM 1670 N N . ASN A 1 203 ? -1.228 2.531 20.222 1.00 69.12 203 ASN A N 1
ATOM 1671 C CA . ASN A 1 203 ? -2.315 1.942 19.432 1.00 69.12 203 ASN A CA 1
ATOM 1672 C C . ASN A 1 203 ? -3.286 2.984 18.844 1.00 69.12 203 ASN A C 1
ATOM 1674 O O . ASN A 1 203 ? -4.397 2.640 18.425 1.00 69.12 203 ASN A O 1
ATOM 1678 N N . ASP A 1 204 ? -2.911 4.264 18.873 1.00 70.31 204 ASP A N 1
ATOM 1679 C CA . ASP A 1 204 ? -3.724 5.373 18.366 1.00 70.31 204 ASP A CA 1
ATOM 1680 C C . ASP A 1 204 ? -3.756 5.428 16.826 1.00 70.31 204 ASP A C 1
ATOM 1682 O O . ASP A 1 204 ? -4.778 5.805 16.239 1.00 70.31 204 ASP A O 1
ATOM 1686 N N . GLU A 1 205 ? -2.676 4.972 16.188 1.00 77.44 205 GLU A N 1
ATOM 1687 C CA . GLU A 1 205 ? -2.558 4.686 14.764 1.00 77.44 205 GLU A CA 1
ATOM 1688 C C . GLU A 1 205 ? -2.732 3.187 14.496 1.00 77.44 205 GLU A C 1
ATOM 1690 O O . GLU A 1 205 ? -1.894 2.343 14.822 1.00 77.44 205 GLU A O 1
ATOM 1695 N N . MET A 1 206 ? -3.834 2.853 13.835 1.00 84.31 206 MET A N 1
ATOM 1696 C CA . MET A 1 206 ? -4.141 1.491 13.433 1.00 84.31 206 MET A CA 1
ATOM 1697 C C . MET A 1 206 ? -4.070 1.361 11.914 1.00 84.31 206 MET A C 1
ATOM 1699 O O . MET A 1 206 ? -4.792 2.038 11.181 1.00 84.31 206 MET A O 1
ATOM 1703 N N . LEU A 1 207 ? -3.261 0.424 11.434 1.00 83.62 207 LEU A N 1
ATOM 1704 C CA . LEU A 1 207 ? -3.190 0.035 10.035 1.00 83.62 207 LEU A CA 1
ATOM 1705 C C . LEU A 1 207 ? -4.195 -1.086 9.744 1.00 83.62 207 LEU A C 1
ATOM 1707 O O . LEU A 1 207 ? -4.140 -2.166 10.333 1.00 83.62 207 LEU A O 1
ATOM 1711 N N . LEU A 1 208 ? -5.101 -0.835 8.805 1.00 86.06 208 LEU A N 1
ATOM 1712 C CA . LEU A 1 208 ? -6.102 -1.787 8.334 1.00 86.06 208 LEU A CA 1
ATOM 1713 C C . LEU A 1 208 ? -5.688 -2.388 6.998 1.00 86.06 208 LEU A C 1
ATOM 1715 O O . LEU A 1 208 ? -5.462 -1.639 6.048 1.00 86.06 208 LEU A O 1
ATOM 1719 N N . GLY A 1 209 ? -5.680 -3.716 6.901 1.00 86.62 209 GLY A N 1
ATOM 1720 C CA . GLY A 1 209 ? -5.714 -4.411 5.617 1.00 86.62 209 GLY A CA 1
ATOM 1721 C C . GLY A 1 209 ? -7.158 -4.668 5.199 1.00 86.62 209 GLY A C 1
ATOM 1722 O O . GLY A 1 209 ? -7.973 -5.201 5.962 1.00 86.62 209 GLY A O 1
ATOM 1723 N N . ILE A 1 210 ? -7.491 -4.237 3.988 1.00 87.81 210 ILE A N 1
ATOM 1724 C CA . ILE A 1 210 ? -8.840 -4.280 3.432 1.00 87.81 210 ILE A CA 1
ATOM 1725 C C . ILE A 1 210 ? -8.817 -5.129 2.166 1.00 87.81 210 ILE A C 1
ATOM 1727 O O . ILE A 1 210 ? -8.169 -4.761 1.185 1.00 87.81 210 ILE A O 1
ATOM 1731 N N . ASP A 1 211 ? -9.598 -6.210 2.157 1.00 88.75 211 ASP A N 1
ATOM 1732 C CA . ASP A 1 211 ? -9.998 -6.885 0.922 1.00 88.75 211 ASP A CA 1
ATOM 1733 C C . ASP A 1 211 ? -10.966 -5.946 0.206 1.00 88.75 211 ASP A C 1
ATOM 1735 O O . ASP A 1 211 ? -12.146 -5.834 0.556 1.00 88.75 211 ASP A O 1
ATOM 1739 N N . TRP A 1 212 ? -10.441 -5.185 -0.750 1.00 85.69 212 TRP A N 1
ATOM 1740 C CA . TRP A 1 212 ? -11.200 -4.117 -1.392 1.00 85.69 212 TRP A CA 1
ATOM 1741 C C . TRP A 1 212 ? -12.273 -4.659 -2.341 1.00 85.69 212 TRP A C 1
ATOM 1743 O O . TRP A 1 212 ? -13.287 -3.988 -2.547 1.00 85.69 212 TRP A O 1
ATOM 1753 N N . ARG A 1 213 ? -12.101 -5.883 -2.865 1.00 86.56 213 ARG A N 1
ATOM 1754 C CA . ARG A 1 213 ? -13.111 -6.550 -3.701 1.00 86.56 213 ARG A CA 1
ATOM 1755 C C . ARG A 1 213 ? -14.320 -6.940 -2.860 1.00 86.56 213 ARG A C 1
ATOM 1757 O O . ARG A 1 213 ? -15.450 -6.677 -3.263 1.00 86.56 213 ARG A O 1
ATOM 1764 N N . LYS A 1 214 ? -14.085 -7.500 -1.668 1.00 90.00 214 LYS A N 1
ATOM 1765 C CA . LYS A 1 214 ? -15.145 -7.844 -0.704 1.00 90.00 214 LYS A CA 1
ATOM 1766 C C . LYS A 1 214 ? -15.591 -6.666 0.160 1.00 90.00 214 LYS A C 1
ATOM 1768 O O . LYS A 1 214 ? -16.567 -6.800 0.892 1.00 90.00 214 LYS A O 1
ATOM 1773 N N . ARG A 1 215 ? -14.887 -5.529 0.093 1.00 91.06 215 ARG A N 1
ATOM 1774 C CA . ARG A 1 215 ? -15.100 -4.336 0.932 1.00 91.06 215 ARG A CA 1
ATOM 1775 C C . ARG A 1 215 ? -15.121 -4.707 2.416 1.00 91.06 215 ARG A C 1
ATOM 1777 O O . ARG A 1 215 ? -16.019 -4.325 3.161 1.00 91.06 215 ARG A O 1
ATOM 1784 N N . LYS A 1 216 ? -14.134 -5.496 2.838 1.00 90.75 216 LYS A N 1
ATOM 1785 C CA . LYS A 1 216 ? -14.063 -6.036 4.196 1.00 90.75 216 LYS A CA 1
ATOM 1786 C C . LYS A 1 216 ? -12.692 -5.773 4.801 1.00 90.75 216 LYS A C 1
ATOM 1788 O O . LYS A 1 216 ? -11.676 -6.025 4.162 1.00 90.75 216 LYS A O 1
ATOM 1793 N N . VAL A 1 217 ? -12.672 -5.305 6.047 1.00 89.19 217 VAL A N 1
ATOM 1794 C CA . VAL A 1 217 ? -11.449 -5.288 6.856 1.00 89.19 217 VAL A CA 1
ATOM 1795 C C . VAL A 1 217 ? -11.101 -6.733 7.214 1.00 89.19 217 VAL A C 1
ATOM 1797 O O . VAL A 1 217 ? -11.951 -7.468 7.719 1.00 89.19 217 VAL A O 1
ATOM 1800 N N . VAL A 1 218 ? -9.878 -7.161 6.922 1.00 85.31 218 VAL A N 1
ATOM 1801 C CA . VAL A 1 218 ? -9.434 -8.556 7.101 1.00 85.31 218 VAL A CA 1
ATOM 1802 C C . VAL A 1 218 ? -8.228 -8.674 8.028 1.00 85.31 218 VAL A C 1
ATOM 1804 O O . VAL A 1 218 ? -8.069 -9.695 8.702 1.00 85.31 218 VAL A O 1
ATOM 1807 N N . SER A 1 219 ? -7.433 -7.612 8.149 1.00 82.69 219 SER A N 1
ATOM 1808 C CA . SER A 1 219 ? -6.275 -7.565 9.034 1.00 82.69 219 SER A CA 1
ATOM 1809 C C . SER A 1 219 ? -6.162 -6.212 9.738 1.00 82.69 219 SER A C 1
ATOM 1811 O O . SER A 1 219 ? -6.666 -5.189 9.269 1.00 82.69 219 SER A O 1
ATOM 1813 N N . ILE A 1 220 ? -5.547 -6.243 10.921 1.00 82.69 220 ILE A N 1
ATOM 1814 C CA . ILE A 1 220 ? -5.276 -5.081 11.765 1.00 82.69 220 ILE A CA 1
ATOM 1815 C C . ILE A 1 220 ? -3.840 -5.214 12.266 1.00 82.69 220 ILE A C 1
ATOM 1817 O O . ILE A 1 220 ? -3.463 -6.281 12.758 1.00 82.69 220 ILE A O 1
ATOM 1821 N N . SER A 1 221 ? -3.072 -4.138 12.163 1.00 78.38 221 SER A N 1
ATOM 1822 C CA . SER A 1 221 ? -1.710 -4.019 12.684 1.00 78.38 221 SER A CA 1
ATOM 1823 C C . SER A 1 221 ? -1.462 -2.615 13.227 1.00 78.38 221 SER A C 1
ATOM 1825 O O . SER A 1 221 ? -2.157 -1.680 12.842 1.00 78.38 221 SER A O 1
ATOM 1827 N N . PHE A 1 222 ? -0.452 -2.458 14.075 1.00 74.62 222 PHE A N 1
ATOM 1828 C CA . PHE A 1 222 ? -0.037 -1.169 14.627 1.00 74.62 222 PHE A CA 1
ATOM 1829 C C . PHE A 1 222 ? 1.280 -0.768 13.956 1.00 74.62 222 PHE A C 1
ATOM 1831 O O . PHE A 1 222 ? 2.304 -1.424 14.140 1.00 74.62 222 PHE A O 1
ATOM 1838 N N . SER A 1 223 ? 1.225 0.232 13.074 1.00 59.50 223 SER A N 1
ATOM 1839 C CA . SER A 1 223 ? 2.342 0.662 12.211 1.00 59.50 223 SER A CA 1
ATOM 1840 C C . SER A 1 223 ? 3.479 1.335 12.983 1.00 59.50 223 SER A C 1
ATOM 1842 O O . SER A 1 223 ? 4.603 1.377 12.495 1.00 59.50 223 SER A O 1
ATOM 1844 N N . SER A 1 224 ? 3.197 1.822 14.189 1.00 56.69 224 SER A N 1
ATOM 1845 C CA . SER A 1 224 ? 4.134 2.451 15.125 1.00 56.69 224 SER A CA 1
ATOM 1846 C C . SER A 1 224 ? 5.124 1.471 15.772 1.00 56.69 224 SER A C 1
ATOM 1848 O O . SER A 1 224 ? 6.050 1.906 16.454 1.00 56.69 224 SER A O 1
ATOM 1850 N N . GLN A 1 225 ? 4.952 0.158 15.581 1.00 55.56 225 GLN A N 1
ATOM 1851 C CA . GLN A 1 225 ? 5.712 -0.871 16.289 1.00 55.56 225 GLN A CA 1
ATOM 1852 C C . GLN A 1 225 ? 6.617 -1.649 15.326 1.00 55.56 225 GLN A C 1
ATOM 1854 O O . GLN A 1 225 ? 6.209 -2.613 14.679 1.00 55.56 225 GLN A O 1
ATOM 1859 N N . ASP A 1 226 ? 7.882 -1.227 15.248 1.00 48.03 226 ASP A N 1
ATOM 1860 C CA . ASP A 1 226 ? 8.919 -1.866 14.422 1.00 48.03 226 ASP A CA 1
ATOM 1861 C C . ASP A 1 226 ? 9.311 -3.272 14.932 1.00 48.03 226 ASP A C 1
ATOM 1863 O O . ASP A 1 226 ? 9.896 -4.078 14.196 1.00 48.03 226 ASP A O 1
ATOM 1867 N N . GLU A 1 227 ? 8.969 -3.604 16.183 1.00 54.28 227 GLU A N 1
ATOM 1868 C CA . GLU A 1 227 ? 9.424 -4.823 16.842 1.00 54.28 227 GLU A CA 1
ATOM 1869 C C . GLU A 1 227 ? 8.434 -6.003 16.720 1.00 54.28 227 GLU A C 1
ATOM 1871 O O . GLU A 1 227 ? 7.252 -5.894 17.056 1.00 54.28 227 GLU A O 1
ATOM 1876 N N . PRO A 1 228 ? 8.900 -7.198 16.294 1.00 51.03 228 PRO A N 1
ATOM 1877 C CA . PRO A 1 228 ? 8.040 -8.355 16.022 1.00 51.03 228 PRO A CA 1
ATOM 1878 C C . PRO A 1 228 ? 7.216 -8.863 17.207 1.00 51.03 228 PRO A C 1
ATOM 1880 O O . PRO A 1 228 ? 6.198 -9.515 16.990 1.00 51.03 228 PRO A O 1
ATOM 1883 N N . HIS A 1 229 ? 7.677 -8.633 18.437 1.00 53.00 229 HIS A N 1
ATOM 1884 C CA . HIS A 1 229 ? 7.031 -9.129 19.652 1.00 53.00 229 HIS A CA 1
ATOM 1885 C C . HIS A 1 229 ? 5.890 -8.223 20.131 1.00 53.00 229 HIS A C 1
ATOM 1887 O O . HIS A 1 229 ? 5.137 -8.616 21.018 1.00 53.00 229 HIS A O 1
ATOM 1893 N N . ILE A 1 230 ? 5.714 -7.059 19.499 1.00 60.41 230 ILE A N 1
ATOM 1894 C CA . ILE A 1 230 ? 4.696 -6.076 19.862 1.00 60.41 230 ILE A CA 1
ATOM 1895 C C . ILE A 1 230 ? 3.516 -6.095 18.874 1.00 60.41 230 ILE A C 1
ATOM 1897 O O . ILE A 1 230 ? 2.613 -5.294 18.981 1.00 60.41 230 ILE A O 1
ATOM 1901 N N . GLN A 1 231 ? 3.409 -7.079 17.969 1.00 64.94 231 GLN A N 1
ATOM 1902 C CA . GLN A 1 231 ? 2.328 -7.181 16.957 1.00 64.94 231 GLN A CA 1
ATOM 1903 C C . GLN A 1 231 ? 0.882 -7.007 17.474 1.00 64.94 231 GLN A C 1
ATOM 1905 O O . GLN A 1 231 ? -0.030 -6.756 16.685 1.00 64.94 231 GLN A O 1
ATOM 1910 N N . GLN A 1 232 ? 0.660 -7.179 18.777 1.00 75.25 232 GLN A N 1
ATOM 1911 C CA . GLN A 1 232 ? -0.632 -7.043 19.444 1.00 75.25 232 GLN A CA 1
ATOM 1912 C C . GLN A 1 232 ? -0.835 -5.672 20.106 1.00 75.25 232 GLN A C 1
ATOM 1914 O O . GLN A 1 232 ? -1.778 -5.527 20.877 1.00 75.25 232 GLN A O 1
ATOM 1919 N N . GLY A 1 233 ? 0.013 -4.674 19.842 1.00 74.81 233 GLY A N 1
ATOM 1920 C CA . GLY A 1 233 ? -0.154 -3.348 20.428 1.00 74.81 233 GLY A CA 1
ATOM 1921 C C . GLY A 1 233 ? 0.153 -3.312 21.923 1.00 74.81 233 GLY A C 1
ATOM 1922 O O . GLY A 1 233 ? -0.554 -2.647 22.668 1.00 74.81 233 GLY A O 1
ATOM 1923 N N . GLU A 1 234 ? 1.101 -4.125 22.400 1.00 80.69 234 GLU A N 1
ATOM 1924 C CA . GLU A 1 234 ? 1.355 -4.356 23.841 1.00 80.69 234 GLU A CA 1
ATOM 1925 C C . GLU A 1 234 ? 0.145 -4.901 24.630 1.00 80.69 234 GLU A C 1
ATOM 1927 O O . GLU A 1 234 ? 0.208 -5.075 25.848 1.00 80.69 234 GLU A O 1
ATOM 1932 N N . MET A 1 235 ? -0.965 -5.226 23.957 1.00 86.62 235 MET A N 1
ATOM 1933 C CA . MET A 1 235 ? -2.141 -5.781 24.610 1.00 86.62 235 MET A CA 1
ATOM 1934 C C . MET A 1 235 ? -1.908 -7.249 24.989 1.00 86.62 235 MET A C 1
ATOM 1936 O O . MET A 1 235 ? -1.371 -8.023 24.190 1.00 86.62 235 MET A O 1
ATOM 1940 N N . PRO A 1 236 ? -2.419 -7.698 26.149 1.00 88.62 236 PRO A N 1
ATOM 1941 C CA . PRO A 1 236 ? -2.557 -9.120 26.427 1.00 88.62 236 PRO A CA 1
ATOM 1942 C C . PRO A 1 236 ? -3.415 -9.810 25.358 1.00 88.62 236 PRO A C 1
ATOM 1944 O O . PRO A 1 236 ? -4.403 -9.244 24.884 1.00 88.62 236 PRO A O 1
ATOM 1947 N N . LEU A 1 237 ? -3.118 -11.074 25.041 1.00 88.75 237 LEU A N 1
ATOM 1948 C CA . LEU A 1 237 ? -3.788 -11.822 23.966 1.00 88.75 237 LEU A CA 1
ATOM 1949 C C . LEU A 1 237 ? -5.325 -11.797 24.049 1.00 88.75 237 LEU A C 1
ATOM 1951 O O . LEU A 1 237 ? -6.005 -11.718 23.025 1.00 88.75 237 LEU A O 1
ATOM 1955 N N . ALA A 1 238 ? -5.887 -11.874 25.259 1.00 92.38 238 ALA A N 1
ATOM 1956 C CA . ALA A 1 238 ? -7.332 -11.805 25.468 1.00 92.38 238 ALA A CA 1
ATOM 1957 C C . ALA A 1 238 ? -7.910 -10.439 25.056 1.00 92.38 238 ALA A C 1
ATOM 1959 O O . ALA A 1 238 ? -8.908 -10.384 24.332 1.00 92.38 238 ALA A O 1
ATOM 1960 N N . LEU A 1 239 ? -7.245 -9.350 25.454 1.00 92.69 239 LEU A N 1
ATOM 1961 C CA . LEU A 1 239 ? -7.629 -7.991 25.085 1.00 92.69 239 LEU A CA 1
ATOM 1962 C C . LEU A 1 239 ? -7.448 -7.758 23.582 1.00 92.69 239 LEU A C 1
ATOM 1964 O O . LEU A 1 239 ? -8.358 -7.239 22.944 1.00 92.69 239 LEU A O 1
ATOM 1968 N N . TYR A 1 240 ? -6.348 -8.226 22.987 1.00 90.69 240 TYR A N 1
ATOM 1969 C CA . TYR A 1 240 ? -6.123 -8.123 21.543 1.00 90.69 240 TYR A CA 1
ATOM 1970 C C . TYR A 1 240 ? -7.203 -8.853 20.725 1.00 90.69 240 TYR A C 1
ATOM 1972 O O . TYR A 1 240 ? -7.726 -8.316 19.747 1.00 90.69 240 TYR A O 1
ATOM 1980 N N . LYS A 1 241 ? -7.611 -10.063 21.141 1.00 91.94 241 LYS A N 1
ATOM 1981 C CA . LYS A 1 241 ? -8.718 -10.800 20.501 1.00 91.94 241 LYS A CA 1
ATOM 1982 C C . LYS A 1 241 ? -10.039 -10.034 20.592 1.00 91.94 241 LYS A C 1
ATOM 1984 O O . LYS A 1 241 ? -10.757 -9.940 19.595 1.00 91.94 241 LYS A O 1
ATOM 1989 N N . LYS A 1 242 ? -10.346 -9.477 21.768 1.00 94.88 242 LYS A N 1
ATOM 1990 C CA . LYS A 1 242 ? -11.527 -8.632 21.995 1.00 94.88 242 LYS A CA 1
ATOM 1991 C C . LYS A 1 242 ? -11.488 -7.384 21.111 1.00 94.88 242 LYS A C 1
ATOM 1993 O O . LYS A 1 242 ? -12.458 -7.118 20.405 1.00 94.88 242 LYS A O 1
ATOM 1998 N N . TYR A 1 243 ? -10.355 -6.686 21.087 1.00 92.38 243 TYR A N 1
ATOM 1999 C CA . TYR A 1 243 ? -10.108 -5.527 20.236 1.00 92.38 243 TYR A CA 1
ATOM 2000 C C . TYR A 1 243 ? -10.373 -5.856 18.769 1.00 92.38 243 TYR A C 1
ATOM 2002 O O . TYR A 1 243 ? -11.261 -5.266 18.162 1.00 92.38 243 TYR A O 1
ATOM 2010 N N . LYS A 1 244 ? -9.689 -6.869 18.220 1.00 91.50 244 LYS A N 1
ATOM 2011 C CA . LYS A 1 244 ? -9.844 -7.280 16.820 1.00 91.50 244 LYS A CA 1
ATOM 2012 C C . LYS A 1 244 ? -11.298 -7.596 16.478 1.00 91.50 244 LYS A C 1
ATOM 2014 O O . LYS A 1 244 ? -11.779 -7.144 15.445 1.00 91.50 244 LYS A O 1
ATOM 2019 N N . LYS A 1 245 ? -12.008 -8.328 17.342 1.00 93.69 245 LYS A N 1
ATOM 2020 C CA . LYS A 1 245 ? -13.433 -8.629 17.148 1.00 93.69 245 LYS A CA 1
ATOM 2021 C C . LYS A 1 245 ? -14.263 -7.347 17.030 1.00 93.69 245 LYS A C 1
ATOM 2023 O O . LYS A 1 245 ? -14.952 -7.171 16.031 1.00 93.69 245 LYS A O 1
ATOM 2028 N N . ILE A 1 246 ? -14.145 -6.443 18.004 1.00 94.50 246 ILE A N 1
ATOM 2029 C CA . ILE A 1 246 ? -14.906 -5.186 18.029 1.00 94.50 246 ILE A CA 1
ATOM 2030 C C . ILE A 1 246 ? -14.581 -4.339 16.799 1.00 94.50 246 ILE A C 1
ATOM 2032 O O . ILE A 1 246 ? -15.490 -3.885 16.113 1.00 94.50 246 ILE A O 1
ATOM 2036 N N . ILE A 1 247 ? -13.301 -4.152 16.468 1.00 92.00 247 ILE A N 1
ATOM 2037 C CA . ILE A 1 247 ? -12.915 -3.349 15.304 1.00 92.00 247 ILE A CA 1
ATOM 2038 C C . ILE A 1 247 ? -13.497 -3.935 14.011 1.00 92.00 247 ILE A C 1
ATOM 2040 O O . ILE A 1 247 ? -14.082 -3.196 13.222 1.00 92.00 247 ILE A O 1
ATOM 2044 N N . LEU A 1 248 ? -13.387 -5.249 13.797 1.00 91.19 248 LEU A N 1
ATOM 2045 C CA . LEU A 1 248 ? -13.913 -5.903 12.594 1.00 91.19 248 LEU A CA 1
ATOM 2046 C C . LEU A 1 248 ? -15.444 -5.826 12.491 1.00 91.19 248 LEU A C 1
ATOM 2048 O O . LEU A 1 248 ? -15.971 -5.737 11.384 1.00 91.19 248 LEU A O 1
ATOM 2052 N N . GLU A 1 249 ? -16.155 -5.846 13.619 1.00 92.38 249 GLU A N 1
ATOM 2053 C CA . GLU A 1 249 ? -17.614 -5.692 13.666 1.00 92.38 249 GLU A CA 1
ATOM 2054 C C . GLU A 1 249 ? -18.055 -4.243 13.406 1.00 92.38 249 GLU A C 1
ATOM 2056 O O . GLU A 1 249 ? -19.054 -4.010 12.726 1.00 92.38 249 GLU A O 1
ATOM 2061 N N . GLN A 1 250 ? -17.312 -3.259 13.920 1.00 94.44 250 GLN A N 1
ATOM 2062 C CA . GLN A 1 250 ? -17.701 -1.847 13.852 1.00 94.44 250 GLN A CA 1
ATOM 2063 C C . GLN A 1 250 ? -17.222 -1.145 12.572 1.00 94.44 250 GLN A C 1
ATOM 2065 O O . GLN A 1 250 ? -17.883 -0.224 12.083 1.00 94.44 250 GLN A O 1
ATOM 2070 N N . LEU A 1 251 ? -16.097 -1.565 11.983 1.00 93.50 251 LEU A N 1
ATOM 2071 C CA . LEU A 1 251 ? -15.518 -0.923 10.799 1.00 93.50 251 LEU A CA 1
ATOM 2072 C C . LEU A 1 251 ? -16.040 -1.517 9.490 1.00 93.50 251 LEU A C 1
ATOM 2074 O O . LEU A 1 251 ? -15.366 -2.259 8.779 1.00 93.50 251 LEU A O 1
ATOM 2078 N N . THR A 1 252 ? -17.257 -1.116 9.130 1.00 93.88 252 THR A N 1
ATOM 2079 C CA . THR A 1 252 ? -17.862 -1.474 7.840 1.00 93.88 252 THR A CA 1
ATOM 2080 C C . THR A 1 252 ? -17.411 -0.532 6.720 1.00 93.88 252 THR A C 1
ATOM 2082 O O . THR A 1 252 ? -17.686 0.675 6.766 1.00 93.88 252 THR A O 1
ATOM 2085 N N . VAL A 1 253 ? -16.783 -1.086 5.677 1.00 94.19 253 VAL A N 1
ATOM 2086 C CA . VAL A 1 253 ? -16.432 -0.368 4.440 1.00 94.19 253 VAL A CA 1
ATOM 2087 C C . VAL A 1 253 ? -17.649 -0.337 3.516 1.00 94.19 253 VAL A C 1
ATOM 2089 O O . VAL A 1 253 ? -18.156 -1.372 3.096 1.00 94.19 253 VAL A O 1
ATOM 2092 N N . LYS A 1 254 ? -18.129 0.864 3.186 1.00 94.81 254 LYS A N 1
ATOM 2093 C CA . LYS A 1 254 ? -19.279 1.061 2.293 1.00 94.81 254 LYS A CA 1
ATOM 2094 C C . LYS A 1 254 ? -18.857 0.984 0.827 1.00 94.81 254 LYS A C 1
ATOM 2096 O O . LYS A 1 254 ? -19.530 0.371 0.000 1.00 94.81 254 LYS A O 1
ATOM 2101 N N . GLU A 1 255 ? -17.736 1.618 0.510 1.00 93.62 255 GLU A N 1
ATOM 2102 C CA . GLU A 1 255 ? -17.264 1.790 -0.859 1.00 93.62 255 GLU A CA 1
ATOM 2103 C C . GLU A 1 255 ? -15.738 1.892 -0.891 1.00 93.62 255 GLU A C 1
ATOM 2105 O O . GLU A 1 255 ? -15.121 2.464 0.011 1.00 93.62 255 GLU A O 1
ATOM 2110 N N . VAL A 1 256 ? -15.147 1.348 -1.955 1.00 91.38 256 VAL A N 1
ATOM 2111 C CA . VAL A 1 256 ? -13.745 1.562 -2.308 1.00 91.38 256 VAL A CA 1
ATOM 2112 C C . VAL A 1 256 ? -13.687 2.024 -3.759 1.00 91.38 256 VAL A C 1
ATOM 2114 O O . VAL A 1 256 ? -14.176 1.325 -4.645 1.00 91.38 256 VAL A O 1
ATOM 2117 N N . LEU A 1 257 ? -13.094 3.192 -3.999 1.00 91.06 257 LEU A N 1
ATOM 2118 C CA . LEU A 1 257 ? -12.837 3.708 -5.343 1.00 91.06 257 LEU A CA 1
ATOM 2119 C C . LEU A 1 257 ? -11.393 3.399 -5.728 1.00 91.06 257 LEU A C 1
ATOM 2121 O O . LEU A 1 257 ? -10.485 3.787 -5.000 1.00 91.06 257 LEU A O 1
ATOM 2125 N N . ASN A 1 258 ? -11.190 2.737 -6.865 1.00 89.75 258 ASN A N 1
ATOM 2126 C CA . ASN A 1 258 ? -9.876 2.448 -7.439 1.00 89.75 258 ASN A CA 1
ATOM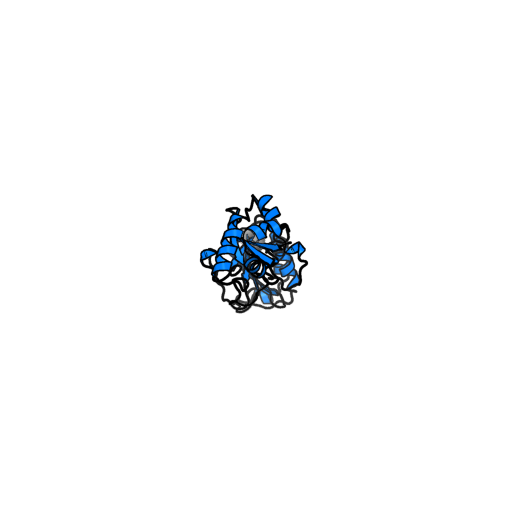 2127 C C . ASN A 1 258 ? -9.619 3.418 -8.600 1.00 89.75 258 ASN A C 1
ATOM 2129 O O . ASN A 1 258 ? -10.068 3.185 -9.721 1.00 89.75 258 ASN A O 1
ATOM 2133 N N . LEU A 1 259 ? -8.951 4.534 -8.309 1.00 89.00 259 LEU A N 1
ATOM 2134 C CA . LEU A 1 259 ? -8.809 5.681 -9.211 1.00 89.00 259 LEU A CA 1
ATOM 2135 C C . LEU A 1 259 ? -7.974 5.368 -10.458 1.00 89.00 259 LEU A C 1
ATOM 2137 O O . LEU A 1 259 ? -8.160 6.006 -11.491 1.00 89.00 259 LEU A O 1
ATOM 2141 N N . TYR A 1 260 ? -7.066 4.394 -10.359 1.00 88.12 260 TYR A N 1
ATOM 2142 C CA . TYR A 1 260 ? -6.098 4.068 -11.410 1.00 88.12 260 TYR A CA 1
ATOM 2143 C C . TYR A 1 260 ? -6.228 2.632 -11.938 1.00 88.12 260 TYR A C 1
ATOM 2145 O O . TYR A 1 260 ? -5.350 2.162 -12.660 1.00 88.12 260 TYR A O 1
ATOM 2153 N N . HIS A 1 261 ? -7.317 1.931 -11.600 1.00 88.62 261 HIS A N 1
ATOM 2154 C CA . HIS A 1 261 ? -7.543 0.524 -11.964 1.00 88.62 261 HIS A CA 1
ATOM 2155 C C . HIS A 1 261 ? -6.377 -0.404 -11.568 1.00 88.62 261 HIS A C 1
ATOM 2157 O O . HIS A 1 261 ? -6.005 -1.317 -12.305 1.00 88.62 261 HIS A O 1
ATOM 2163 N N . ILE A 1 262 ? -5.797 -0.167 -10.390 1.00 86.88 262 ILE A N 1
ATOM 2164 C CA . ILE A 1 262 ? -4.689 -0.951 -9.838 1.00 86.88 262 ILE A CA 1
ATOM 2165 C C . ILE A 1 262 ? -5.206 -2.341 -9.471 1.00 86.88 262 ILE A C 1
ATOM 2167 O O . ILE A 1 262 ? -6.193 -2.468 -8.742 1.00 86.88 262 ILE A O 1
ATOM 2171 N N . GLN A 1 263 ? -4.540 -3.392 -9.936 1.00 87.69 263 GLN A N 1
ATOM 2172 C CA . GLN A 1 263 ? -4.844 -4.745 -9.486 1.00 87.69 263 GLN A CA 1
ATOM 2173 C C . GLN A 1 263 ? -4.092 -5.015 -8.181 1.00 87.69 263 GLN A C 1
ATOM 2175 O O . GLN A 1 263 ? -2.864 -5.000 -8.143 1.00 87.69 263 GLN A O 1
ATOM 2180 N N . SER A 1 264 ? -4.852 -5.255 -7.120 1.00 83.38 264 SER A N 1
ATOM 2181 C CA . SER A 1 264 ? -4.375 -5.758 -5.833 1.00 83.38 264 SER A CA 1
ATOM 2182 C C . SER A 1 264 ? -5.441 -6.698 -5.263 1.00 83.38 264 SER A C 1
ATOM 2184 O O . SER A 1 264 ? -6.589 -6.694 -5.730 1.00 83.38 264 SER A O 1
ATOM 2186 N N . ASP A 1 265 ? -5.088 -7.489 -4.260 1.00 79.75 265 ASP A N 1
ATOM 2187 C CA . ASP A 1 265 ? -6.054 -8.227 -3.441 1.00 79.75 265 ASP A CA 1
ATOM 2188 C C . ASP A 1 265 ? -6.384 -7.448 -2.164 1.00 79.75 265 ASP A C 1
ATOM 2190 O O . ASP A 1 265 ? -7.554 -7.318 -1.802 1.00 79.75 265 ASP A O 1
ATOM 2194 N N . ILE A 1 266 ? -5.370 -6.830 -1.552 1.00 83.12 266 ILE A N 1
ATOM 2195 C CA . ILE A 1 266 ? -5.470 -6.099 -0.287 1.00 83.12 266 ILE A CA 1
ATOM 2196 C C . ILE A 1 266 ? -4.935 -4.677 -0.453 1.00 83.12 266 ILE A C 1
ATOM 2198 O O . ILE A 1 266 ? -3.926 -4.446 -1.120 1.00 83.12 266 ILE A O 1
ATOM 2202 N N . ILE A 1 267 ? -5.604 -3.714 0.173 1.00 85.25 267 ILE A N 1
ATOM 2203 C CA . ILE A 1 267 ? -5.104 -2.343 0.315 1.00 85.25 267 ILE A CA 1
ATOM 2204 C C . ILE A 1 267 ? -4.945 -1.998 1.790 1.00 85.25 267 ILE A C 1
ATOM 2206 O O . ILE A 1 267 ? -5.689 -2.502 2.633 1.00 85.25 267 ILE A O 1
ATOM 2210 N N . TYR A 1 268 ? -4.000 -1.112 2.089 1.00 84.00 268 TYR A N 1
ATOM 2211 C CA . TYR A 1 268 ? -3.660 -0.740 3.456 1.00 84.00 268 TYR A CA 1
ATOM 2212 C C . TYR A 1 268 ? -4.018 0.714 3.744 1.00 84.00 268 TYR A C 1
ATOM 2214 O O . TYR A 1 268 ? -3.616 1.600 2.993 1.00 84.00 268 TYR A O 1
ATOM 2222 N N . LYS A 1 269 ? -4.757 0.972 4.827 1.00 84.88 269 LYS A N 1
ATOM 2223 C CA . LYS A 1 269 ? -5.152 2.327 5.248 1.00 84.88 269 LYS A CA 1
ATOM 2224 C C . LYS A 1 269 ? -4.929 2.532 6.738 1.00 84.88 269 LYS A C 1
ATOM 2226 O O . LYS A 1 269 ? -5.308 1.669 7.525 1.00 84.88 269 LYS A O 1
ATOM 2231 N N . ALA A 1 270 ? -4.393 3.689 7.121 1.00 84.38 270 ALA A N 1
ATOM 2232 C CA . ALA A 1 270 ? -4.287 4.059 8.522 1.00 84.38 270 ALA A CA 1
ATOM 2233 C C . ALA A 1 270 ? -5.581 4.727 8.998 1.00 84.38 270 ALA A C 1
ATOM 2235 O O . ALA A 1 270 ? -6.224 5.520 8.296 1.00 84.38 270 ALA A O 1
ATOM 2236 N N . VAL A 1 271 ? -5.958 4.385 10.219 1.00 85.75 271 VAL A N 1
ATOM 2237 C CA . VAL A 1 271 ? -7.042 4.987 10.978 1.00 85.75 271 VAL A CA 1
ATOM 2238 C C . VAL A 1 271 ? -6.430 5.583 12.232 1.00 85.75 271 VAL A C 1
ATOM 2240 O O . VAL A 1 271 ? -5.793 4.875 13.006 1.00 85.75 271 VAL A O 1
ATOM 2243 N N . PHE A 1 272 ? -6.659 6.878 12.417 1.00 84.50 272 PHE A N 1
ATOM 2244 C CA . PHE A 1 272 ? -6.260 7.615 13.608 1.00 84.50 272 PHE A CA 1
ATOM 2245 C C . PHE A 1 272 ? -7.501 7.837 14.464 1.00 84.50 272 PHE A C 1
ATOM 2247 O O . PHE A 1 272 ? -8.494 8.399 13.983 1.00 84.50 272 PHE A O 1
ATOM 2254 N N . TYR A 1 273 ? -7.473 7.373 15.709 1.00 82.62 273 TYR A N 1
ATOM 2255 C CA . TYR A 1 273 ? -8.573 7.612 16.638 1.00 82.62 273 TYR A CA 1
ATOM 2256 C C . TYR A 1 273 ? -8.511 9.036 17.200 1.00 82.62 273 TYR A C 1
ATOM 2258 O O . TYR A 1 273 ? -7.440 9.539 17.524 1.00 82.62 273 TYR A O 1
ATOM 2266 N N . LYS A 1 274 ? -9.680 9.675 17.322 1.00 74.12 274 LYS A N 1
ATOM 2267 C CA . LYS A 1 274 ? -9.855 10.973 17.997 1.00 74.12 274 LYS A CA 1
ATOM 2268 C C . LYS A 1 274 ? -10.490 10.807 19.371 1.00 74.12 274 LYS A C 1
ATOM 2270 O O . LYS A 1 274 ? -11.356 9.906 19.510 1.00 74.12 274 LYS A O 1
#

Foldseek 3Di:
DPPVVVVVVVVVVVVVVVVVVVCVVVPPVPPFAWQKKKKAFADFADDDDQDPDPVPDPDPRHNWIKMFGDSVLCVLVVVVVVPFDVVQVPDAADGDRGFRMKMWTATPVRDIWIWTDDQAIDIRRHGGPHGCVSVVVSQQQAAQCLSVSVVDDDDVQSQAQCHRRRQKGWDWDPQLVCCQEPLVNVCVQDPPVLSCQCCPDQNQKKKFKAQQVVQFTDDIARSSDPDPVCRQSPDDPVSSVSSVVVNRVRTGTPHMGRRRPIDTRIGMGIRGGD

pLDDT: mean 77.98, std 16.56, range [31.84, 94.94]

Radius of gyration: 26.75 Å; chains: 1; bounding box: 48×32×111 Å